Protein AF-A0A1Q3B709-F1 (afdb_monomer_lite)

Radius of gyration: 34.52 Å; chains: 1; bounding box: 65×78×97 Å

pLDDT: mean 74.22, std 19.73, range [27.89, 95.88]

Foldseek 3Di:
DDDDDDDDDDDDDDDDDDDDDDDDDDDDDDDDDDDDPPPPVPPPVPPPPVPPDDPDDPDDCVNDPPDDDPPDDVVVVVVVVVCLVCQLVVQLVVLLVVDPQSKDFQVVVLVCCVRSNHDNPDRPVVVCVVCVQFKDWDQDPVSTIMIGGDPNNVVVVVVVVVVLVVCPVVLLVLLQVVLVPDDVSDDQPVVCCVCCVVSVHDNCNVVDCSLVVVCVVPPNPNPPRPDDD

Sequence (229 aa):
MAWRVLVSKIPKSKTLTPTFPSLVSNPKPNLSIFGTPFSTSFLITKTPKKYRKKRSKPDSPRTKPVQPEPTRIPHLESILQRDSYFRFLTRSKSFLSTQHDHVLRLDDGGKLYRELGFPRGRKVSRFLQGHPTIFATYRHADNKMWVGFTEFMEELLLEEKEIMNEMESDRVNKVRKLLMMSKDKRIPLSKIHHCRLLFGVPDDFRDSEIPRIFSNCYGGRWKKDFRIS

Organism: Cephalotus follicularis (NCBI:txid3775)

Structure (mmCIF, N/CA/C/O backbone):
data_AF-A0A1Q3B709-F1
#
_entry.id   AF-A0A1Q3B709-F1
#
loop_
_atom_site.group_PDB
_atom_site.id
_atom_site.type_symbol
_atom_site.label_atom_id
_atom_site.label_alt_id
_atom_site.label_comp_id
_atom_site.label_asym_id
_atom_site.label_entity_id
_atom_site.label_seq_id
_atom_site.pdbx_PDB_ins_code
_atom_site.Cartn_x
_atom_site.Cartn_y
_atom_site.Cartn_z
_atom_site.occupancy
_atom_site.B_iso_or_equiv
_atom_site.auth_seq_id
_atom_site.auth_comp_id
_atom_site.auth_asym_id
_atom_site.auth_atom_id
_atom_site.pdbx_PDB_model_num
ATOM 1 N N . MET A 1 1 ? 28.446 37.019 -8.127 1.00 40.94 1 MET A N 1
ATOM 2 C CA . MET A 1 1 ? 27.702 36.056 -8.968 1.00 40.94 1 MET A CA 1
ATOM 3 C C . MET A 1 1 ? 26.245 36.054 -8.527 1.00 40.94 1 MET A C 1
ATOM 5 O O . MET A 1 1 ? 25.869 35.318 -7.628 1.00 40.94 1 MET A O 1
ATOM 9 N N . ALA A 1 2 ? 25.462 36.982 -9.078 1.00 40.00 2 ALA A N 1
ATOM 10 C CA . ALA A 1 2 ? 24.072 37.229 -8.708 1.00 40.00 2 ALA A CA 1
ATOM 11 C C . ALA A 1 2 ? 23.142 36.401 -9.600 1.00 40.00 2 ALA A C 1
ATOM 13 O O . ALA A 1 2 ? 23.222 36.515 -10.822 1.00 40.00 2 ALA A O 1
ATOM 14 N N . TRP A 1 3 ? 22.264 35.591 -9.009 1.00 38.53 3 TRP A N 1
ATOM 15 C CA . TRP A 1 3 ? 21.219 34.878 -9.742 1.00 38.53 3 TRP A CA 1
ATOM 16 C C . TRP A 1 3 ? 19.858 35.461 -9.370 1.00 38.53 3 TRP A C 1
ATOM 18 O O . TRP A 1 3 ? 19.454 35.494 -8.209 1.00 38.53 3 TRP A O 1
ATOM 28 N N . ARG A 1 4 ? 19.208 36.019 -10.394 1.00 39.84 4 ARG A N 1
ATOM 29 C CA . ARG A 1 4 ? 17.951 36.759 -10.337 1.00 39.84 4 ARG A CA 1
ATOM 30 C C . ARG A 1 4 ? 16.770 35.803 -10.174 1.00 39.84 4 ARG A C 1
ATOM 32 O O . ARG A 1 4 ? 16.588 34.890 -10.973 1.00 39.84 4 ARG A O 1
ATOM 39 N N . VAL A 1 5 ? 15.931 36.093 -9.187 1.00 43.03 5 VAL A N 1
ATOM 40 C CA . VAL A 1 5 ? 14.580 35.547 -9.025 1.00 43.03 5 VAL A CA 1
ATOM 41 C C . VAL A 1 5 ? 13.646 36.282 -9.992 1.00 43.03 5 VAL A C 1
ATOM 43 O O . VAL A 1 5 ? 13.555 37.508 -9.948 1.00 43.03 5 VAL A O 1
ATOM 46 N N . LEU A 1 6 ? 12.958 35.549 -10.871 1.00 38.06 6 LEU A N 1
ATOM 47 C CA . LEU A 1 6 ? 12.018 36.108 -11.846 1.00 38.06 6 LEU A CA 1
ATOM 48 C C . LEU A 1 6 ? 10.585 35.704 -11.468 1.00 38.06 6 LEU A C 1
ATOM 50 O O . LEU A 1 6 ? 10.111 34.624 -11.805 1.00 38.06 6 LEU A O 1
ATOM 54 N N . VAL A 1 7 ? 9.912 36.586 -10.726 1.00 38.03 7 VAL A N 1
ATOM 55 C CA . VAL A 1 7 ? 8.475 36.516 -10.420 1.00 38.03 7 VAL A CA 1
ATOM 56 C C . VAL A 1 7 ? 7.726 37.261 -11.524 1.00 38.03 7 VAL A C 1
ATOM 58 O O . VAL A 1 7 ? 7.800 38.486 -11.609 1.00 38.03 7 VAL A O 1
ATOM 61 N N . SER A 1 8 ? 6.993 36.544 -12.374 1.00 37.97 8 SER A N 1
ATOM 62 C CA . SER A 1 8 ? 6.106 37.149 -13.370 1.00 37.97 8 SER A CA 1
ATOM 63 C C . SER A 1 8 ? 4.731 37.442 -12.755 1.00 37.97 8 SER A C 1
ATOM 65 O O . SER A 1 8 ? 3.905 36.559 -12.533 1.00 37.97 8 SER A O 1
ATOM 67 N N . LYS A 1 9 ? 4.479 38.725 -12.466 1.00 36.31 9 LYS A N 1
ATOM 68 C CA . LYS A 1 9 ? 3.144 39.265 -12.168 1.00 36.31 9 LYS A CA 1
ATOM 69 C C . LYS A 1 9 ? 2.381 39.488 -13.476 1.00 36.31 9 LYS A C 1
ATOM 71 O O . LYS A 1 9 ? 2.883 40.144 -14.382 1.00 36.31 9 LYS A O 1
ATOM 76 N N . ILE A 1 10 ? 1.151 38.988 -13.535 1.00 44.12 10 ILE A N 1
ATOM 77 C CA . ILE A 1 10 ? 0.181 39.226 -14.612 1.00 44.12 10 ILE A CA 1
ATOM 78 C C . ILE A 1 10 ? -0.566 40.542 -14.322 1.00 44.12 10 ILE A C 1
ATOM 80 O O . ILE A 1 10 ? -1.213 40.629 -13.273 1.00 44.12 10 ILE A O 1
ATOM 84 N N . PRO A 1 11 ? -0.547 41.555 -15.209 1.00 41.75 11 PRO A N 1
ATOM 85 C CA . PRO A 1 11 ? -1.453 42.692 -15.104 1.00 41.75 11 PRO A CA 1
ATOM 86 C C . PRO A 1 11 ? -2.759 42.463 -15.883 1.00 41.75 11 PRO A C 1
ATOM 88 O O . PRO A 1 11 ? -2.772 42.040 -17.036 1.00 41.75 11 PRO A O 1
ATOM 91 N N . LYS A 1 12 ? -3.874 42.778 -15.216 1.00 36.00 12 LYS A N 1
ATOM 92 C CA . LYS A 1 12 ? -5.245 42.805 -15.743 1.00 36.00 12 LYS A CA 1
ATOM 93 C C . LYS A 1 12 ? -5.412 44.007 -16.687 1.00 36.00 12 LYS A C 1
ATOM 95 O O . LYS A 1 12 ? -5.173 45.137 -16.266 1.00 36.00 12 LYS A O 1
ATOM 100 N N . SER A 1 13 ? -5.855 43.787 -17.924 1.00 39.41 13 SER A N 1
ATOM 101 C CA . SER A 1 13 ? -6.187 44.857 -18.876 1.00 39.41 13 SER A CA 1
ATOM 102 C C . SER A 1 13 ? -7.611 45.379 -18.658 1.00 39.41 13 SER A C 1
ATOM 104 O O . SER A 1 13 ? -8.561 44.599 -18.580 1.00 39.41 13 SER A O 1
ATOM 106 N N . LYS A 1 14 ? -7.738 46.706 -18.559 1.00 37.28 14 LYS A N 1
ATOM 107 C CA . LYS A 1 14 ? -8.985 47.463 -18.399 1.00 37.28 14 LYS A CA 1
ATOM 108 C C . LYS A 1 14 ? -9.646 47.744 -19.757 1.00 37.28 14 LYS A C 1
ATOM 110 O O . LYS A 1 14 ? -8.965 48.020 -20.738 1.00 37.28 14 LYS A O 1
ATOM 115 N N . THR A 1 15 ? -10.974 47.699 -19.748 1.00 38.16 15 THR A N 1
ATOM 116 C CA . THR A 1 15 ? -11.935 48.127 -20.773 1.00 38.16 15 THR A CA 1
ATOM 117 C C . THR A 1 15 ? -11.715 49.565 -21.237 1.00 38.16 15 THR A C 1
ATOM 119 O O . THR A 1 15 ? -11.665 50.447 -20.385 1.00 38.16 15 THR A O 1
ATOM 122 N N . LEU A 1 16 ? -11.711 49.806 -22.554 1.00 34.25 16 LEU A N 1
ATOM 123 C CA . LEU A 1 16 ? -12.028 51.105 -23.162 1.00 34.25 16 LEU A CA 1
ATOM 124 C C . LEU A 1 16 ? -12.720 50.896 -24.521 1.00 34.25 16 LEU A C 1
ATOM 126 O O . LEU A 1 16 ? -12.139 50.364 -25.463 1.00 34.25 16 LEU A O 1
ATOM 130 N N . THR A 1 17 ? -13.982 51.311 -24.592 1.00 40.69 17 THR A N 1
ATOM 131 C CA . THR A 1 17 ? -14.750 51.593 -25.813 1.00 40.69 17 THR A CA 1
ATOM 132 C C . THR A 1 17 ? -14.279 52.900 -26.449 1.00 40.69 17 THR A C 1
ATOM 134 O O . THR A 1 17 ? -13.941 53.830 -25.715 1.00 40.69 17 THR A O 1
ATOM 137 N N . PRO A 1 18 ? -14.393 53.036 -27.778 1.00 37.28 18 PRO A N 1
ATOM 138 C CA . PRO A 1 18 ? -14.873 54.310 -28.307 1.00 37.28 18 PRO A CA 1
ATOM 139 C C . PRO A 1 18 ? -15.948 54.160 -29.395 1.00 37.28 18 PRO A C 1
ATOM 141 O O . PRO A 1 18 ? -15.806 53.424 -30.370 1.00 37.28 18 PRO A O 1
ATOM 144 N N . THR A 1 19 ? -17.024 54.911 -29.186 1.00 33.22 19 THR A N 1
ATOM 145 C CA . THR A 1 19 ? -18.105 55.283 -30.110 1.00 33.22 19 THR A CA 1
ATOM 146 C C . THR A 1 19 ? -17.625 56.406 -31.032 1.00 33.22 19 THR A C 1
ATOM 148 O O . THR A 1 19 ? -16.926 57.265 -30.517 1.00 33.22 19 THR A O 1
ATOM 151 N N . PHE A 1 20 ? -18.035 56.455 -32.311 1.00 33.81 20 PHE A N 1
ATOM 152 C CA . PHE A 1 20 ? -18.270 57.678 -33.124 1.00 33.81 20 PHE A CA 1
ATOM 153 C C . PHE A 1 20 ? -18.916 57.315 -34.495 1.00 33.81 20 PHE A C 1
ATOM 155 O O . PHE A 1 20 ? -18.939 56.131 -34.833 1.00 33.81 20 PHE A O 1
ATOM 162 N N . PRO A 1 21 ? -19.561 58.258 -35.225 1.00 41.19 21 PRO A N 1
ATOM 163 C CA . PRO A 1 21 ? -20.958 58.109 -35.645 1.00 41.19 21 PRO A CA 1
ATOM 164 C C . PRO A 1 21 ? -21.203 58.015 -37.169 1.00 41.19 21 PRO A C 1
ATOM 166 O O . PRO A 1 21 ? -20.299 58.077 -37.994 1.00 41.19 21 PRO A O 1
ATOM 169 N N . SER A 1 22 ? -22.491 57.863 -37.490 1.00 40.66 22 SER A N 1
ATOM 170 C CA . SER A 1 22 ? -23.186 57.810 -38.785 1.00 40.66 22 SER A CA 1
ATOM 171 C C . SER A 1 22 ? -22.836 58.889 -39.819 1.00 40.66 22 SER A C 1
ATOM 173 O O . SER A 1 22 ? -22.764 60.057 -39.452 1.00 40.66 22 SER A O 1
ATOM 175 N N . LEU A 1 23 ? -22.850 58.535 -41.114 1.00 30.69 23 LEU A N 1
ATOM 176 C CA . LEU A 1 23 ? -23.856 58.952 -42.117 1.00 30.69 23 LEU A CA 1
ATOM 177 C C . LEU A 1 23 ? -23.459 58.480 -43.531 1.00 30.69 23 LEU A C 1
ATOM 179 O O . LEU A 1 23 ? -22.281 58.374 -43.848 1.00 30.69 23 LEU A O 1
ATOM 183 N N . VAL A 1 24 ? -24.489 58.293 -44.363 1.00 34.88 24 VAL A N 1
ATOM 184 C CA . VAL A 1 24 ? -24.569 58.445 -45.831 1.00 34.88 24 VAL A CA 1
ATOM 185 C C . VAL A 1 24 ? -25.228 57.250 -46.542 1.00 34.88 24 VAL A C 1
ATOM 187 O O . VAL A 1 24 ? -25.015 56.077 -46.258 1.00 34.88 24 VAL A O 1
ATOM 190 N N . SER A 1 25 ? -26.134 57.670 -47.416 1.00 34.06 25 SER A N 1
ATOM 191 C CA . SER A 1 25 ? -27.251 57.084 -48.146 1.00 34.06 25 SER A CA 1
ATOM 192 C C . SER A 1 25 ? -26.918 56.120 -49.293 1.00 34.06 25 SER A C 1
ATOM 194 O O . SER A 1 25 ? -25.927 56.353 -49.969 1.00 34.06 25 SER A O 1
ATOM 196 N N . ASN A 1 26 ? -27.839 55.157 -49.526 1.00 38.66 26 ASN A N 1
ATOM 197 C CA . ASN A 1 26 ? -28.454 54.636 -50.785 1.00 38.66 26 ASN A CA 1
ATOM 198 C C . ASN A 1 26 ? -27.663 54.624 -52.127 1.00 38.66 26 ASN A C 1
ATOM 200 O O . ASN A 1 26 ? -26.798 55.464 -52.314 1.00 38.66 26 ASN A O 1
ATOM 204 N N . PRO A 1 27 ? -28.043 53.827 -53.163 1.00 47.28 27 PRO A N 1
ATOM 205 C CA . PRO A 1 27 ? -29.193 52.923 -53.305 1.00 47.28 27 PRO A CA 1
ATOM 206 C C . PRO A 1 27 ? -28.844 51.518 -53.868 1.00 47.28 27 PRO A C 1
ATOM 208 O O . PRO A 1 27 ? -27.728 51.209 -54.275 1.00 47.28 27 PRO A O 1
ATOM 211 N N . LYS A 1 28 ? -29.862 50.656 -53.911 1.00 46.56 28 LYS A N 1
ATOM 212 C CA . LYS A 1 28 ? -29.897 49.374 -54.637 1.00 46.56 28 LYS A CA 1
ATOM 213 C C . LYS A 1 28 ? -29.639 49.567 -56.143 1.00 46.56 28 LYS A C 1
ATOM 215 O O . LYS A 1 28 ? -30.217 50.491 -56.712 1.00 46.56 28 LYS A O 1
ATOM 220 N N . PRO A 1 29 ? -29.006 48.603 -56.829 1.00 40.41 29 PRO A N 1
ATOM 221 C CA . PRO A 1 29 ? -29.366 48.276 -58.197 1.00 40.41 29 PRO A CA 1
ATOM 222 C C . PRO A 1 29 ? -30.245 47.020 -58.200 1.00 40.41 29 PRO A C 1
ATOM 224 O O . PRO A 1 29 ? -29.829 45.931 -57.803 1.00 40.41 29 PRO A O 1
ATOM 227 N N . ASN A 1 30 ? -31.488 47.190 -58.648 1.00 48.38 30 ASN A N 1
ATOM 228 C CA . ASN A 1 30 ? -32.296 46.086 -59.145 1.00 48.38 30 ASN A CA 1
ATOM 229 C C . ASN A 1 30 ? -31.657 45.578 -60.443 1.00 48.38 30 ASN A C 1
ATOM 231 O O . ASN A 1 30 ? -31.479 46.350 -61.381 1.00 48.38 30 ASN A O 1
ATOM 235 N N . LEU A 1 31 ? -31.398 44.277 -60.519 1.00 37.81 31 LEU A N 1
ATOM 236 C CA . LEU A 1 31 ? -31.332 43.552 -61.783 1.00 37.81 31 LEU A CA 1
ATOM 237 C C . LEU A 1 31 ? -32.134 42.265 -61.616 1.00 37.81 31 LEU A C 1
ATOM 239 O O . LEU A 1 31 ? -31.677 41.274 -61.052 1.00 37.81 31 LEU A O 1
ATOM 243 N N . SER A 1 32 ? -33.379 42.328 -62.074 1.00 47.31 32 SER A N 1
ATOM 244 C CA . SER A 1 32 ? -34.230 41.175 -62.327 1.00 47.31 32 SER A CA 1
ATOM 245 C C . SER A 1 32 ? -33.934 40.659 -63.732 1.00 47.31 32 SER A C 1
ATOM 247 O O . SER A 1 32 ? -34.362 41.286 -64.699 1.00 47.31 32 SER A O 1
ATOM 249 N N . ILE A 1 33 ? -33.230 39.534 -63.861 1.00 39.47 33 ILE A N 1
ATOM 250 C CA . ILE A 1 33 ? -33.068 38.830 -65.139 1.00 39.47 33 ILE A CA 1
ATOM 251 C C . ILE A 1 33 ? -33.148 37.315 -64.873 1.00 39.47 33 ILE A C 1
ATOM 253 O O . ILE A 1 33 ? -32.219 36.710 -64.356 1.00 39.47 33 ILE A O 1
ATOM 257 N N . PHE A 1 34 ? -34.303 36.767 -65.268 1.00 38.72 34 PHE A N 1
ATOM 258 C CA . PHE A 1 34 ? -34.593 35.396 -65.709 1.00 38.72 34 PHE A CA 1
ATOM 259 C C . PHE A 1 34 ? -34.581 34.251 -64.684 1.00 38.72 34 PHE A C 1
ATOM 261 O O . PHE A 1 34 ? -33.595 33.925 -64.031 1.00 38.72 34 PHE A O 1
ATOM 268 N N . GLY A 1 35 ? -35.744 33.601 -64.593 1.00 48.38 35 GLY A N 1
ATOM 269 C CA . GLY A 1 35 ? -35.966 32.424 -63.776 1.00 48.38 35 GLY A CA 1
ATOM 270 C C . GLY A 1 35 ? -35.268 31.180 -64.312 1.00 48.38 35 GLY A C 1
ATOM 271 O O . GLY A 1 35 ? -35.147 30.961 -65.515 1.00 48.38 35 GLY A O 1
ATOM 272 N N . THR A 1 36 ? -34.921 30.307 -63.374 1.00 48.78 36 THR A N 1
ATOM 273 C CA . THR A 1 36 ? -34.966 28.866 -63.594 1.00 48.78 36 THR A CA 1
ATOM 274 C C . THR A 1 36 ? -35.762 28.250 -62.439 1.00 48.78 36 THR A C 1
ATOM 276 O O . THR A 1 36 ? -35.490 28.570 -61.280 1.00 48.78 36 THR A O 1
ATOM 279 N N . PRO A 1 37 ? -36.764 27.391 -62.692 1.00 54.78 37 PRO A N 1
ATOM 280 C CA . PRO A 1 37 ? -37.437 26.630 -61.650 1.00 54.78 37 PRO A CA 1
ATOM 281 C C . PRO A 1 37 ? -36.680 25.320 -61.413 1.00 54.78 37 PRO A C 1
ATOM 283 O O . PRO A 1 37 ? -37.257 24.240 -61.479 1.00 54.78 37 PRO A O 1
ATOM 286 N N . PHE A 1 38 ? -35.372 25.378 -61.166 1.00 46.44 38 PHE A N 1
ATOM 287 C CA . PHE A 1 38 ? -34.678 24.191 -60.685 1.00 46.44 38 PHE A CA 1
ATOM 288 C C . PHE A 1 38 ? -34.698 24.212 -59.166 1.00 46.44 38 PHE A C 1
ATOM 290 O O . PHE A 1 38 ? -33.954 24.936 -58.510 1.00 46.44 38 PHE A O 1
ATOM 297 N N . SER A 1 39 ? -35.611 23.409 -58.619 1.00 54.06 39 SER A N 1
ATOM 298 C CA . SER A 1 39 ? -35.617 23.010 -57.220 1.00 54.06 39 SER A CA 1
ATOM 299 C C . SER A 1 39 ? -34.246 22.435 -56.864 1.00 54.06 39 SER A C 1
ATOM 301 O O . SER A 1 39 ? -33.930 21.287 -57.171 1.00 54.06 39 SER A O 1
ATOM 303 N N . THR A 1 40 ? -33.414 23.230 -56.199 1.00 55.47 40 THR A N 1
ATOM 304 C CA . THR A 1 40 ? -32.136 22.776 -55.639 1.00 55.47 40 THR A CA 1
ATOM 305 C C . THR A 1 40 ? -32.325 22.167 -54.246 1.00 55.47 40 THR A C 1
ATOM 307 O O . THR A 1 40 ? -31.420 22.202 -53.413 1.00 55.47 40 THR A O 1
ATOM 310 N N . SER A 1 41 ? -33.480 21.541 -53.983 1.00 53.69 41 SER A N 1
ATOM 311 C CA . SER A 1 41 ? -33.787 20.859 -52.716 1.00 53.69 41 SER A CA 1
ATOM 312 C C . SER A 1 41 ? -32.886 19.648 -52.415 1.00 53.69 41 SER A C 1
ATOM 314 O O . SER A 1 41 ? -32.989 19.067 -51.336 1.00 53.69 41 SER A O 1
ATOM 316 N N . PHE A 1 42 ? -31.965 19.287 -53.318 1.00 54.94 42 PHE A N 1
ATOM 317 C CA . PHE A 1 42 ? -31.042 18.159 -53.151 1.00 54.94 42 PHE A CA 1
ATOM 318 C C . PHE A 1 42 ? -29.580 18.540 -52.902 1.00 54.94 42 PHE A C 1
ATOM 320 O O . PHE A 1 42 ? -28.766 17.659 -52.621 1.00 54.94 42 PHE A O 1
ATOM 327 N N . LEU A 1 43 ? -29.223 19.829 -52.896 1.00 54.28 43 LEU A N 1
ATOM 328 C CA . LEU A 1 43 ? -27.909 20.234 -52.397 1.00 54.28 43 LEU A CA 1
ATOM 329 C C . LEU A 1 43 ? -27.958 20.337 -50.873 1.00 54.28 43 LEU A C 1
ATOM 331 O O . LEU A 1 43 ? -28.005 21.417 -50.287 1.00 54.28 43 LEU A O 1
ATOM 335 N N . ILE A 1 44 ? -27.893 19.179 -50.211 1.00 56.16 44 ILE A N 1
ATOM 336 C CA . ILE A 1 44 ? -27.435 19.113 -48.825 1.00 56.16 44 ILE A CA 1
ATOM 337 C C . ILE A 1 44 ? -25.989 19.612 -48.848 1.00 56.16 44 ILE A C 1
ATOM 339 O O . ILE A 1 44 ? -25.054 18.831 -49.029 1.00 56.16 44 ILE A O 1
ATOM 343 N N . THR A 1 45 ? -25.784 20.917 -48.668 1.00 61.06 45 THR A N 1
ATOM 344 C CA . THR A 1 45 ? -24.461 21.450 -48.366 1.00 61.06 45 THR A CA 1
ATOM 345 C C . THR A 1 45 ? -24.071 20.842 -47.024 1.00 61.06 45 THR A C 1
ATOM 347 O O . THR A 1 45 ? -24.507 21.243 -45.943 1.00 61.06 45 THR A O 1
ATOM 350 N N . LYS A 1 46 ? -23.303 19.752 -47.073 1.00 58.81 46 LYS A N 1
ATOM 351 C CA . LYS A 1 46 ? -22.673 19.171 -45.894 1.00 58.81 46 LYS A CA 1
ATOM 352 C C . LYS A 1 46 ? -21.676 20.220 -45.418 1.00 58.81 46 LYS A C 1
ATOM 354 O O . LYS A 1 46 ? -20.517 20.199 -45.811 1.00 58.81 46 LYS A O 1
ATOM 359 N N . THR A 1 47 ? -22.130 21.163 -44.591 1.00 65.06 47 THR A N 1
ATOM 360 C CA . THR A 1 47 ? -21.247 22.110 -43.909 1.00 65.06 47 THR A CA 1
ATOM 361 C C . THR A 1 47 ? -20.120 21.289 -43.280 1.00 65.06 47 THR A C 1
ATOM 363 O O . THR A 1 47 ? -20.442 20.347 -42.533 1.00 65.06 47 THR A O 1
ATOM 366 N N . PRO A 1 48 ? -18.838 21.579 -43.569 1.00 66.69 48 PRO A N 1
ATOM 367 C CA . PRO A 1 48 ? -17.733 20.803 -43.031 1.00 66.69 48 PRO A CA 1
ATOM 368 C C . PRO A 1 48 ? -17.893 20.704 -41.517 1.00 66.69 48 PRO A C 1
ATOM 370 O O . PRO A 1 48 ? -18.273 21.681 -40.869 1.00 66.69 48 PRO A O 1
ATOM 373 N N . LYS A 1 49 ? -17.620 19.531 -40.933 1.00 63.78 49 LYS A N 1
ATOM 374 C CA . LYS A 1 49 ? -17.857 19.230 -39.503 1.00 63.78 49 LYS A CA 1
ATOM 375 C C . LYS A 1 49 ? -17.276 20.299 -38.554 1.00 63.78 49 LYS A C 1
ATOM 377 O O . LYS A 1 49 ? -17.780 20.468 -37.450 1.00 63.78 49 LYS A O 1
ATOM 382 N N . LYS A 1 50 ? -16.261 21.037 -39.022 1.00 67.31 50 LYS A N 1
ATOM 383 C CA . LYS A 1 50 ? -15.586 22.170 -38.374 1.00 67.31 50 LYS A CA 1
ATOM 384 C C . LYS A 1 50 ? -16.460 23.427 -38.193 1.00 67.31 50 LYS A C 1
ATOM 386 O O . LYS A 1 50 ? -16.264 24.134 -37.214 1.00 67.31 50 LYS A O 1
ATOM 391 N N . TYR A 1 51 ? -17.428 23.683 -39.078 1.00 65.31 51 TYR A N 1
ATOM 392 C CA . TYR A 1 51 ? -18.310 24.864 -39.039 1.00 65.31 51 TYR A CA 1
ATOM 393 C C . TYR A 1 51 ? -19.704 24.575 -38.462 1.00 65.31 51 TYR A C 1
ATOM 395 O O . TYR A 1 51 ? -20.502 25.492 -38.269 1.00 65.31 51 TYR A O 1
ATOM 403 N N . ARG A 1 52 ? -20.024 23.309 -38.148 1.00 69.06 52 ARG A N 1
ATOM 404 C CA . ARG A 1 52 ? -21.260 22.987 -37.422 1.00 69.06 52 ARG A CA 1
ATOM 405 C C . ARG A 1 52 ? -21.162 23.520 -35.994 1.00 69.06 52 ARG A C 1
ATOM 407 O O . ARG A 1 52 ? -20.341 23.041 -35.213 1.00 69.06 52 ARG A O 1
ATOM 414 N N . LYS A 1 53 ? -22.046 24.458 -35.629 1.00 70.19 53 LYS A N 1
ATOM 415 C CA . LYS A 1 53 ? -22.244 24.880 -34.233 1.00 70.19 53 LYS A CA 1
ATOM 416 C C . LYS A 1 53 ? -22.495 23.634 -33.374 1.00 70.19 53 LYS A C 1
ATOM 418 O O . LYS A 1 53 ? -23.494 22.937 -33.567 1.00 70.19 53 LYS A O 1
ATOM 423 N N . LYS A 1 54 ? -21.584 23.332 -32.441 1.00 71.12 54 LYS A N 1
ATOM 424 C CA . LYS A 1 54 ? -21.796 22.289 -31.428 1.00 71.12 54 LYS A CA 1
ATOM 425 C C . LYS A 1 54 ? -22.966 22.743 -30.555 1.00 71.12 54 LYS A C 1
ATOM 427 O O . LYS A 1 54 ? -22.808 23.668 -29.767 1.00 71.12 54 LYS A O 1
ATOM 432 N N . ARG A 1 55 ? -24.141 22.129 -30.720 1.00 69.38 55 ARG A N 1
ATOM 433 C CA . ARG A 1 55 ? -25.264 22.341 -29.797 1.00 69.38 55 ARG A CA 1
ATOM 434 C C . ARG A 1 55 ? -24.814 21.895 -28.404 1.00 69.38 55 ARG A C 1
ATOM 436 O O . ARG A 1 55 ? -24.263 20.798 -28.270 1.00 69.38 55 ARG A O 1
ATOM 443 N N . SER A 1 56 ? -25.007 22.744 -27.394 1.00 71.31 56 SER A N 1
ATOM 444 C CA . SER A 1 56 ? -24.871 22.320 -26.002 1.00 71.31 56 SER A CA 1
ATOM 445 C C . SER A 1 56 ? -25.841 21.163 -25.776 1.00 71.31 56 SER A C 1
ATOM 447 O O . SER A 1 56 ? -26.965 21.165 -26.282 1.00 71.31 56 SER A O 1
ATOM 449 N N . LYS A 1 57 ? -25.374 20.114 -25.097 1.00 75.62 57 LYS A N 1
ATOM 450 C CA . LYS A 1 57 ? -26.253 18.996 -24.757 1.00 75.62 57 LYS A CA 1
ATOM 451 C C . LYS A 1 57 ? -27.353 19.530 -23.830 1.00 75.62 57 LYS A C 1
ATOM 453 O O . LYS A 1 57 ? -27.022 20.334 -22.956 1.00 75.62 57 LYS A O 1
ATOM 458 N N . PRO A 1 58 ? -28.619 19.123 -24.024 1.00 73.38 58 PRO A N 1
ATOM 459 C CA . PRO A 1 58 ? -29.690 19.517 -23.127 1.00 73.38 58 PRO A CA 1
ATOM 460 C C . PRO A 1 58 ? -29.365 19.048 -21.713 1.00 73.38 58 PRO A C 1
ATOM 462 O O . PRO A 1 58 ? -28.755 17.985 -21.515 1.00 73.38 58 PRO A O 1
ATOM 465 N N . ASP A 1 59 ? -29.759 19.875 -20.752 1.00 74.31 59 ASP A N 1
ATOM 466 C CA . ASP A 1 59 ? -29.571 19.580 -19.348 1.00 74.31 59 ASP A CA 1
ATOM 467 C C . ASP A 1 59 ? -30.315 18.285 -19.031 1.00 74.31 59 ASP A C 1
ATOM 469 O O . ASP A 1 59 ? -31.520 18.161 -19.237 1.00 74.31 59 ASP A O 1
ATOM 473 N N . SER A 1 60 ? -29.556 17.262 -18.678 1.00 75.69 60 SER A N 1
ATOM 474 C CA . SER A 1 60 ? -30.056 15.906 -18.504 1.00 75.69 60 SER A CA 1
ATOM 475 C C . SER A 1 60 ? -29.468 15.356 -17.219 1.00 75.69 60 SER A C 1
ATOM 477 O O . SER A 1 60 ? -28.351 15.744 -16.869 1.00 75.69 60 SER A O 1
ATOM 479 N N . PRO A 1 61 ? -30.121 14.375 -16.578 1.00 75.44 61 PRO A N 1
ATOM 480 C CA . PRO A 1 61 ? -29.534 13.636 -15.456 1.00 75.44 61 PRO A CA 1
ATOM 481 C C . PRO A 1 61 ? -28.154 13.027 -15.771 1.00 75.44 61 PRO A C 1
ATOM 483 O O . PRO A 1 61 ? -27.393 12.670 -14.880 1.00 75.44 61 PRO A O 1
ATOM 486 N N . ARG A 1 62 ? -27.816 12.904 -17.064 1.00 74.50 62 ARG A N 1
ATOM 487 C CA . ARG A 1 62 ? -26.508 12.467 -17.568 1.00 74.50 62 ARG A CA 1
ATOM 488 C C . ARG A 1 62 ? -25.436 13.568 -17.568 1.00 74.50 62 ARG A C 1
ATOM 490 O O . ARG A 1 62 ? -24.254 13.250 -17.645 1.00 74.50 62 ARG A O 1
ATOM 497 N N . THR A 1 63 ? -25.835 14.838 -17.560 1.00 77.31 63 THR A N 1
ATOM 498 C CA . THR A 1 63 ? -24.948 16.009 -17.693 1.00 77.31 63 THR A CA 1
ATOM 499 C C . THR A 1 63 ? -24.894 16.843 -16.412 1.00 77.31 63 THR A C 1
ATOM 501 O O . THR A 1 63 ? -23.840 17.398 -16.117 1.00 77.31 63 THR A O 1
ATOM 504 N N . LYS A 1 64 ? -25.974 16.876 -15.621 1.00 77.44 64 LYS A N 1
ATOM 505 C CA . LYS A 1 64 ? -25.972 17.386 -14.247 1.00 77.44 64 LYS A CA 1
ATOM 506 C C . LYS A 1 64 ? -26.302 16.261 -13.270 1.00 77.44 64 LYS A C 1
ATOM 508 O O . LYS A 1 64 ? -27.294 15.561 -13.488 1.00 77.44 64 LYS A O 1
ATOM 513 N N . PRO A 1 65 ? -25.493 16.071 -12.215 1.00 76.00 65 PRO A N 1
ATOM 514 C CA . PRO A 1 65 ? -25.816 15.107 -11.177 1.00 76.00 65 PRO A CA 1
ATOM 515 C C . PRO A 1 65 ? -27.154 15.488 -10.533 1.00 76.00 65 PRO A C 1
ATOM 517 O O . PRO A 1 65 ? -27.394 16.647 -10.208 1.00 76.00 65 PRO A O 1
ATOM 520 N N . VAL A 1 66 ? -28.036 14.499 -10.377 1.00 79.44 66 VAL A N 1
ATOM 521 C CA . VAL A 1 66 ? -29.345 14.666 -9.716 1.00 79.44 66 VAL A CA 1
ATOM 522 C C . VAL A 1 66 ? -29.171 14.916 -8.215 1.00 79.44 66 VAL A C 1
ATOM 524 O O . VAL A 1 66 ? -30.032 15.510 -7.574 1.00 79.44 66 VAL A O 1
ATOM 527 N N . GLN A 1 67 ? -28.050 14.462 -7.655 1.00 80.31 67 GLN A N 1
ATOM 528 C CA . GLN A 1 67 ? -27.733 14.632 -6.245 1.00 80.31 67 GLN A CA 1
ATOM 529 C C . GLN A 1 67 ? -26.951 15.930 -6.014 1.00 80.31 67 GLN A C 1
ATOM 531 O O . GLN A 1 67 ? -26.064 16.243 -6.815 1.00 80.31 67 GLN A O 1
ATOM 536 N N . PRO A 1 68 ? -27.256 16.677 -4.934 1.00 79.62 68 PRO A N 1
ATOM 537 C CA . PRO A 1 68 ? -26.457 17.829 -4.542 1.00 79.62 68 PRO A CA 1
ATOM 538 C C . PRO A 1 68 ? -25.021 17.384 -4.259 1.00 79.62 68 PRO A C 1
ATOM 540 O O . PRO A 1 68 ? -24.789 16.265 -3.795 1.00 79.62 68 PRO A O 1
ATOM 543 N N . GLU A 1 69 ? -24.056 18.261 -4.537 1.00 79.06 69 GLU A N 1
ATOM 544 C CA . GLU A 1 69 ? -22.666 17.993 -4.174 1.00 79.06 69 GLU A CA 1
ATOM 545 C C . GLU A 1 69 ? -22.590 17.714 -2.666 1.00 79.06 69 GLU A C 1
ATOM 547 O O . GLU A 1 69 ? -23.094 18.516 -1.872 1.00 79.06 69 GLU A O 1
ATOM 552 N N . PRO A 1 70 ? -22.004 16.578 -2.250 1.00 80.75 70 PRO A N 1
ATOM 553 C CA . PRO A 1 70 ? -21.913 16.249 -0.839 1.00 80.75 70 PRO A CA 1
ATOM 554 C C . PRO A 1 70 ? -21.067 17.301 -0.120 1.00 80.75 70 PRO A C 1
ATOM 556 O O . PRO A 1 70 ? -20.127 17.853 -0.696 1.00 80.75 70 PRO A O 1
ATOM 559 N N . THR A 1 71 ? -21.358 17.550 1.158 1.00 85.75 71 THR A N 1
ATOM 560 C CA . THR A 1 71 ? -20.534 18.409 2.017 1.00 85.75 71 THR A CA 1
ATOM 561 C C . THR A 1 71 ? -19.142 17.793 2.160 1.00 85.75 71 THR A C 1
ATOM 563 O O . THR A 1 71 ? -18.910 16.925 3.001 1.00 85.75 71 THR A O 1
ATOM 566 N N . ARG A 1 72 ? -18.204 18.203 1.302 1.00 85.75 72 ARG A N 1
ATOM 567 C CA . ARG A 1 72 ? -16.818 17.731 1.351 1.00 85.75 72 ARG A CA 1
ATOM 568 C C . ARG A 1 72 ? -16.097 18.472 2.462 1.00 85.75 72 ARG A C 1
ATOM 570 O O . ARG A 1 72 ? -16.015 19.696 2.444 1.00 85.75 72 ARG A O 1
ATOM 577 N N . ILE A 1 73 ? -15.548 17.724 3.411 1.00 93.44 73 ILE A N 1
ATOM 578 C CA . ILE A 1 73 ? -14.665 18.274 4.437 1.00 93.44 73 ILE A CA 1
ATOM 579 C C . ILE A 1 73 ? -13.251 18.302 3.838 1.00 93.44 73 ILE A C 1
ATOM 581 O O . ILE A 1 73 ? -12.692 17.227 3.602 1.00 93.44 73 ILE A O 1
ATOM 585 N N . PRO A 1 74 ? -12.643 19.483 3.597 1.00 92.31 74 PRO A N 1
ATOM 586 C CA . PRO A 1 74 ? -11.372 19.582 2.870 1.00 92.31 74 PRO A CA 1
ATOM 587 C C . PRO A 1 74 ? -10.231 18.779 3.504 1.00 92.31 74 PRO A C 1
ATOM 589 O O . PRO A 1 74 ? -9.406 18.206 2.800 1.00 92.31 74 PRO A O 1
ATOM 592 N N . HIS A 1 75 ? -10.213 18.699 4.836 1.00 93.31 75 HIS A N 1
ATOM 593 C CA . HIS A 1 75 ? -9.218 17.935 5.586 1.00 93.31 75 HIS A CA 1
ATOM 594 C C . HIS A 1 75 ? -9.326 16.418 5.361 1.00 93.31 75 HIS A C 1
ATOM 596 O O . HIS A 1 75 ? -8.315 15.732 5.276 1.00 93.31 75 HIS A O 1
ATOM 602 N N . LEU A 1 76 ? -10.540 15.869 5.259 1.00 92.25 76 LEU A N 1
ATOM 603 C CA . LEU A 1 76 ? -10.703 14.438 4.981 1.00 92.25 76 LEU A CA 1
ATOM 604 C C . LEU A 1 76 ? -10.348 14.122 3.527 1.00 92.25 76 LEU A C 1
ATOM 606 O O . LEU A 1 76 ? -9.737 13.096 3.244 1.00 92.25 76 LEU A O 1
ATOM 610 N N . GLU A 1 77 ? -10.675 15.034 2.613 1.00 92.06 77 GLU A N 1
ATOM 611 C CA . GLU A 1 77 ? -10.347 14.892 1.198 1.00 92.06 77 GLU A CA 1
ATOM 612 C C . GLU A 1 77 ? -8.829 14.879 0.958 1.00 92.06 77 GLU A C 1
ATOM 614 O O . GLU A 1 77 ? -8.338 14.066 0.177 1.00 92.06 77 GLU A O 1
ATOM 619 N N . SER A 1 78 ? -8.062 15.724 1.655 1.00 94.12 78 SER A N 1
ATOM 620 C CA . SER A 1 78 ? -6.600 15.733 1.522 1.00 94.12 78 SER A CA 1
ATOM 621 C C . SER A 1 78 ? -5.962 14.424 2.002 1.00 94.12 78 SER A C 1
ATOM 623 O O . SER A 1 78 ? -5.028 13.933 1.364 1.00 94.12 78 SER A O 1
ATOM 625 N N . ILE A 1 79 ? -6.496 13.820 3.070 1.00 92.88 79 ILE A N 1
ATOM 626 C CA . ILE A 1 79 ? -6.072 12.497 3.549 1.00 92.88 79 ILE A CA 1
ATOM 627 C C . ILE A 1 79 ? -6.361 11.436 2.484 1.00 92.88 79 ILE A C 1
ATOM 629 O O . ILE A 1 79 ? -5.459 10.693 2.104 1.00 92.88 79 ILE A O 1
ATOM 633 N N . LEU A 1 80 ? -7.575 11.413 1.926 1.00 91.62 80 LEU A N 1
ATOM 634 C CA . LEU A 1 80 ? -7.940 10.457 0.876 1.00 91.62 80 LEU A CA 1
ATOM 635 C C . LEU A 1 80 ? -7.071 10.604 -0.376 1.00 91.62 80 LEU A C 1
ATOM 637 O O . LEU A 1 80 ? -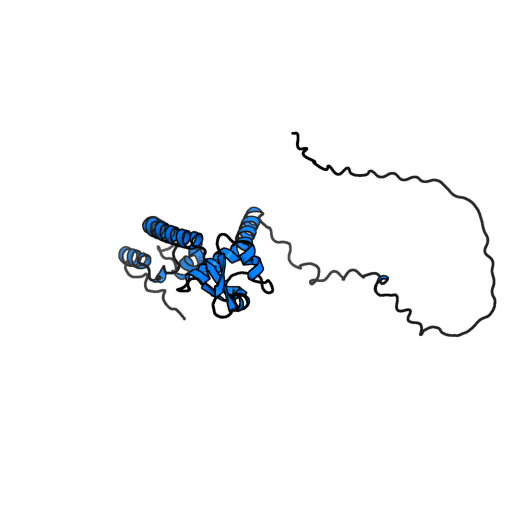6.666 9.606 -0.975 1.00 91.62 80 LEU A O 1
ATOM 641 N N . GLN A 1 81 ? -6.756 11.836 -0.774 1.00 92.00 81 GLN A N 1
ATOM 642 C CA . GLN A 1 81 ? -5.865 12.097 -1.902 1.00 92.00 81 GLN A CA 1
ATOM 643 C C . GLN A 1 81 ? -4.459 11.564 -1.631 1.00 92.00 81 GLN A C 1
ATOM 645 O O . GLN A 1 81 ? -3.891 10.883 -2.489 1.00 92.00 81 GLN A O 1
ATOM 650 N N . ARG A 1 82 ? -3.927 11.809 -0.429 1.00 92.56 82 ARG A N 1
ATOM 651 C CA . ARG A 1 82 ? -2.631 11.281 0.006 1.00 92.56 82 ARG A CA 1
ATOM 652 C C . ARG A 1 82 ? -2.622 9.751 -0.020 1.00 92.56 82 ARG A C 1
ATOM 654 O O . ARG A 1 82 ? -1.730 9.163 -0.629 1.00 92.56 82 ARG A O 1
ATOM 661 N N . ASP A 1 83 ? -3.641 9.112 0.540 1.00 90.44 83 ASP A N 1
ATOM 662 C CA . ASP A 1 83 ? -3.766 7.653 0.550 1.00 90.44 83 ASP A CA 1
ATOM 663 C C . ASP A 1 83 ? -3.896 7.086 -0.865 1.00 90.44 83 ASP A C 1
ATOM 665 O O . ASP A 1 83 ? -3.289 6.067 -1.190 1.00 90.44 83 ASP A O 1
ATOM 669 N N . SER A 1 84 ? -4.630 7.764 -1.752 1.00 89.44 84 SER A N 1
ATOM 670 C CA . SER A 1 84 ? -4.767 7.354 -3.153 1.00 89.44 84 SER A CA 1
ATOM 671 C C . SER A 1 84 ? -3.439 7.398 -3.913 1.00 89.44 84 SER A C 1
ATOM 673 O O . SER A 1 84 ? -3.191 6.537 -4.761 1.00 89.44 84 SER A O 1
ATOM 675 N N . TYR A 1 85 ? -2.577 8.365 -3.581 1.00 89.31 85 TYR A N 1
ATOM 676 C CA . TYR A 1 85 ? -1.250 8.523 -4.167 1.00 89.31 85 TYR A CA 1
ATOM 677 C C . TYR A 1 85 ? -0.316 7.392 -3.724 1.00 89.31 85 TYR A C 1
ATOM 679 O O . TYR A 1 85 ? 0.319 6.750 -4.559 1.00 89.31 85 TYR A O 1
ATOM 687 N N . PHE A 1 86 ? -0.296 7.086 -2.424 1.00 90.56 86 PHE A N 1
ATOM 688 C CA . PHE A 1 86 ? 0.539 6.017 -1.865 1.00 90.56 86 PHE A CA 1
ATOM 689 C C . PHE A 1 86 ? -0.060 4.619 -2.014 1.00 90.56 86 PHE A C 1
ATOM 691 O O . PHE A 1 86 ? 0.620 3.629 -1.752 1.00 90.56 86 PHE A O 1
ATOM 698 N N . ARG A 1 87 ? -1.299 4.508 -2.504 1.00 90.88 87 ARG A N 1
ATOM 699 C CA . ARG A 1 87 ? -2.009 3.235 -2.646 1.00 90.88 87 ARG A CA 1
ATOM 700 C C . ARG A 1 87 ? -1.208 2.186 -3.405 1.00 90.88 87 ARG A C 1
ATOM 702 O O . ARG A 1 87 ? -1.272 1.021 -3.033 1.00 90.88 87 ARG A O 1
ATOM 709 N N . PHE A 1 88 ? -0.483 2.590 -4.451 1.00 91.81 88 PHE A N 1
ATOM 710 C CA . PHE A 1 88 ? 0.400 1.688 -5.192 1.00 91.81 88 PHE A CA 1
ATOM 711 C C . PHE A 1 88 ? 1.478 1.103 -4.277 1.00 91.81 88 PHE A C 1
ATOM 713 O O . PHE A 1 88 ? 1.587 -0.110 -4.194 1.00 91.81 88 PHE A O 1
ATOM 720 N N . LEU A 1 89 ? 2.200 1.954 -3.542 1.00 91.81 89 LEU A N 1
ATOM 721 C CA . LEU A 1 89 ? 3.281 1.551 -2.639 1.00 91.81 89 LEU A CA 1
ATOM 722 C C . LEU A 1 89 ? 2.795 0.628 -1.528 1.00 91.81 89 LEU A C 1
ATOM 724 O O . LEU A 1 89 ? 3.375 -0.427 -1.303 1.00 91.81 89 LEU A O 1
ATOM 728 N N . THR A 1 90 ? 1.714 1.001 -0.844 1.00 91.00 90 THR A N 1
ATOM 729 C CA . THR A 1 90 ? 1.192 0.208 0.274 1.00 91.00 90 THR A CA 1
ATOM 730 C C . THR A 1 90 ? 0.739 -1.174 -0.191 1.00 91.00 90 THR A C 1
ATOM 732 O O . THR A 1 90 ? 0.976 -2.170 0.487 1.00 91.00 90 THR A O 1
ATOM 735 N N . ARG A 1 91 ? 0.101 -1.244 -1.364 1.00 92.00 91 ARG A N 1
ATOM 736 C CA . ARG A 1 91 ? -0.422 -2.488 -1.932 1.00 92.00 91 ARG A CA 1
ATOM 737 C C . ARG A 1 91 ? 0.667 -3.372 -2.527 1.00 92.00 91 ARG A C 1
ATOM 739 O O . ARG A 1 91 ? 0.651 -4.578 -2.301 1.00 92.00 91 ARG A O 1
ATOM 746 N N . SER A 1 92 ? 1.622 -2.792 -3.251 1.00 91.81 92 SER A N 1
ATOM 747 C CA . SER A 1 92 ? 2.762 -3.542 -3.773 1.00 91.81 92 SER A CA 1
ATOM 748 C C . SER A 1 92 ? 3.650 -4.060 -2.651 1.00 91.81 92 SER A C 1
ATOM 750 O O . SER A 1 92 ? 4.040 -5.221 -2.708 1.00 91.81 92 SER A O 1
ATOM 752 N N . LYS A 1 93 ? 3.869 -3.265 -1.593 1.00 92.12 93 LYS A N 1
ATOM 753 C CA . LYS A 1 93 ? 4.531 -3.714 -0.366 1.00 92.12 93 LYS A CA 1
ATOM 754 C C . LYS A 1 93 ? 3.851 -4.958 0.201 1.00 92.12 93 LYS A C 1
ATOM 756 O O . LYS A 1 93 ? 4.504 -5.985 0.320 1.00 92.12 93 LYS A O 1
ATOM 761 N N . SER A 1 94 ? 2.549 -4.874 0.498 1.00 90.25 94 SER A N 1
ATOM 762 C CA . SER A 1 94 ? 1.805 -5.991 1.101 1.00 90.25 94 SER A CA 1
ATOM 763 C C . SER A 1 94 ? 1.779 -7.236 0.215 1.00 90.25 94 SER A C 1
ATOM 765 O O . SER A 1 94 ? 1.784 -8.362 0.700 1.00 90.25 94 SER A O 1
ATOM 767 N N . PHE A 1 95 ? 1.718 -7.036 -1.103 1.00 92.19 95 PHE A N 1
ATOM 768 C CA . PHE A 1 95 ? 1.684 -8.132 -2.057 1.00 92.19 95 PHE A CA 1
ATOM 769 C C . PHE A 1 95 ? 3.036 -8.844 -2.142 1.00 92.19 95 PHE A C 1
ATOM 771 O O . PHE A 1 95 ? 3.096 -10.062 -2.008 1.00 92.19 95 PHE A O 1
ATOM 778 N N . LEU A 1 96 ? 4.119 -8.086 -2.326 1.00 91.81 96 LEU A N 1
ATOM 779 C CA . LEU A 1 96 ? 5.464 -8.644 -2.423 1.00 91.81 96 LEU A CA 1
ATOM 780 C C . LEU A 1 96 ? 5.908 -9.264 -1.102 1.00 91.81 96 LEU A C 1
ATOM 782 O O . LEU A 1 96 ? 6.484 -10.338 -1.145 1.00 91.81 96 LEU A O 1
ATOM 786 N N . SER A 1 97 ? 5.562 -8.677 0.051 1.00 89.56 97 SER A N 1
ATOM 787 C CA . SER A 1 97 ? 5.860 -9.260 1.369 1.00 89.56 97 SER A CA 1
ATOM 788 C C . SER A 1 97 ? 5.145 -10.588 1.631 1.00 89.56 97 SER A C 1
ATOM 790 O O . SER A 1 97 ? 5.527 -11.315 2.539 1.00 89.56 97 SER A O 1
ATOM 792 N N . THR A 1 98 ? 4.083 -10.890 0.879 1.00 88.38 98 THR A N 1
ATOM 793 C CA . THR A 1 98 ? 3.391 -12.186 0.949 1.00 88.38 98 THR A CA 1
ATOM 794 C C . THR A 1 98 ? 4.117 -13.256 0.119 1.00 88.38 98 THR A C 1
ATOM 796 O O . THR A 1 98 ? 3.938 -14.445 0.359 1.00 88.38 98 THR A O 1
ATOM 799 N N . GLN A 1 99 ? 4.927 -12.857 -0.866 1.00 88.19 99 GLN A N 1
ATOM 800 C CA . GLN A 1 99 ? 5.727 -13.771 -1.682 1.00 88.19 99 GLN A CA 1
ATOM 801 C C . GLN A 1 99 ? 7.053 -14.081 -0.979 1.00 88.19 99 GLN A C 1
ATOM 803 O O . GLN A 1 99 ? 7.663 -13.188 -0.402 1.00 88.19 99 GLN A O 1
ATOM 808 N N . HIS A 1 100 ? 7.532 -15.323 -1.077 1.00 80.50 100 HIS A N 1
ATOM 809 C CA . HIS A 1 100 ? 8.760 -15.753 -0.394 1.00 80.50 100 HIS A CA 1
ATOM 810 C C . HIS A 1 100 ? 10.021 -15.023 -0.876 1.00 80.50 100 HIS A C 1
ATOM 812 O O . HIS A 1 100 ? 10.860 -14.668 -0.055 1.00 80.50 100 HIS A O 1
ATOM 818 N N . ASP A 1 101 ? 10.123 -14.748 -2.178 1.00 83.88 101 ASP A N 1
ATOM 819 C CA . ASP A 1 101 ? 11.321 -14.128 -2.762 1.00 83.88 101 ASP A CA 1
ATOM 820 C C . ASP A 1 101 ? 11.210 -12.599 -2.873 1.00 83.88 101 ASP A C 1
ATOM 822 O O . ASP A 1 101 ? 12.120 -11.945 -3.365 1.00 83.88 101 ASP A O 1
ATOM 826 N N . HIS A 1 102 ? 10.071 -12.008 -2.491 1.00 89.12 102 HIS A N 1
ATOM 827 C CA . HIS A 1 102 ? 9.772 -10.584 -2.695 1.00 89.12 102 HIS A CA 1
ATOM 828 C C . HIS A 1 102 ? 9.956 -10.071 -4.144 1.00 89.12 102 HIS A C 1
ATOM 830 O O . HIS A 1 102 ? 10.097 -8.865 -4.374 1.00 89.12 102 HIS A O 1
ATOM 836 N N . VAL A 1 103 ? 9.920 -10.964 -5.141 1.00 90.38 103 VAL A N 1
ATOM 837 C CA . VAL A 1 103 ? 10.082 -10.627 -6.562 1.00 90.38 103 VAL A CA 1
ATOM 838 C C . VAL A 1 103 ? 8.805 -10.915 -7.352 1.00 90.38 103 VAL A C 1
ATOM 840 O O . VAL A 1 103 ? 8.058 -11.851 -7.077 1.00 90.38 103 VAL A O 1
ATOM 843 N N . LEU A 1 104 ? 8.567 -10.118 -8.390 1.00 91.62 104 LEU A N 1
ATOM 844 C CA . LEU A 1 104 ? 7.474 -10.261 -9.336 1.00 91.62 104 LEU A CA 1
ATOM 845 C C . LEU A 1 104 ? 7.935 -10.003 -10.777 1.00 91.62 104 LEU A C 1
ATOM 847 O O . LEU A 1 104 ? 8.631 -9.032 -11.076 1.00 91.62 104 LEU A O 1
ATOM 851 N N . ARG A 1 105 ? 7.468 -10.828 -11.716 1.00 91.38 105 ARG A N 1
ATOM 852 C CA . ARG A 1 105 ? 7.656 -10.590 -13.155 1.00 91.38 105 ARG A CA 1
ATOM 853 C C . ARG A 1 105 ? 6.868 -9.369 -13.612 1.00 91.38 105 ARG A C 1
ATOM 855 O O . ARG A 1 105 ? 5.678 -9.238 -13.324 1.00 91.38 105 ARG A O 1
ATOM 862 N N . LEU A 1 106 ? 7.493 -8.508 -14.413 1.00 90.00 106 LEU A N 1
ATOM 863 C CA . LEU A 1 106 ? 6.857 -7.275 -14.888 1.00 90.00 106 LEU A CA 1
ATOM 864 C C . LEU A 1 106 ? 5.609 -7.549 -15.750 1.00 90.00 106 LEU A C 1
ATOM 866 O O . LEU A 1 106 ? 4.634 -6.795 -15.683 1.00 90.00 106 LEU A O 1
ATOM 870 N N . ASP A 1 107 ? 5.622 -8.648 -16.512 1.00 88.12 107 ASP A N 1
ATOM 871 C CA . ASP A 1 107 ? 4.489 -9.099 -17.334 1.00 88.12 107 ASP A CA 1
ATOM 872 C C . ASP A 1 107 ? 3.263 -9.450 -16.480 1.00 88.12 107 ASP A C 1
ATOM 874 O O . ASP A 1 107 ? 2.128 -9.107 -16.825 1.00 88.12 107 ASP A O 1
ATOM 878 N N . ASP A 1 108 ? 3.490 -10.113 -15.345 1.00 88.62 108 ASP A N 1
ATOM 879 C CA . ASP A 1 108 ? 2.429 -10.518 -14.426 1.00 88.62 108 ASP A CA 1
ATOM 880 C C . ASP A 1 108 ? 1.958 -9.334 -13.587 1.00 88.62 108 ASP A C 1
ATOM 882 O O . ASP A 1 108 ? 0.755 -9.165 -13.389 1.00 88.62 108 ASP A O 1
ATOM 886 N N . GLY A 1 109 ? 2.863 -8.414 -13.243 1.00 86.62 109 GLY A N 1
ATOM 887 C CA . GLY A 1 109 ? 2.506 -7.147 -12.614 1.00 86.62 109 GLY A CA 1
ATOM 888 C C . GLY A 1 109 ? 1.428 -6.384 -13.387 1.00 86.62 109 GLY A C 1
ATOM 889 O O . GLY A 1 109 ? 0.519 -5.833 -12.774 1.00 86.62 109 GLY A O 1
ATOM 890 N N . GLY A 1 110 ? 1.453 -6.402 -14.726 1.00 86.19 110 GLY A N 1
ATOM 891 C CA . GLY A 1 110 ? 0.408 -5.785 -15.556 1.00 86.19 110 GLY A CA 1
ATOM 892 C C . GLY A 1 110 ? -0.989 -6.395 -15.369 1.00 86.19 110 GLY A C 1
ATOM 893 O O . GLY A 1 110 ? -1.991 -5.676 -15.441 1.00 86.19 110 GLY A O 1
ATOM 894 N N . LYS A 1 111 ? -1.066 -7.703 -15.098 1.00 89.00 111 LYS A N 1
ATOM 895 C CA . LYS A 1 111 ? -2.318 -8.431 -14.826 1.00 89.00 111 LYS A CA 1
ATOM 896 C C . LYS A 1 111 ? -2.793 -8.195 -13.391 1.00 89.00 111 LYS A C 1
ATOM 898 O O . LYS A 1 111 ? -3.991 -8.018 -13.167 1.00 89.00 111 LYS A O 1
ATOM 903 N N . LEU A 1 112 ? -1.860 -8.097 -12.445 1.00 89.25 112 LEU A N 1
ATOM 904 C CA . LEU A 1 112 ? -2.103 -7.921 -11.008 1.00 89.25 112 LEU A CA 1
ATOM 905 C C . LEU A 1 112 ? -2.390 -6.463 -10.606 1.00 89.25 112 LEU A C 1
ATOM 907 O O . LEU A 1 112 ? -2.056 -6.011 -9.513 1.00 89.25 112 LEU A O 1
ATOM 911 N N . TYR A 1 113 ? -3.070 -5.701 -11.467 1.00 86.88 113 TYR A N 1
ATOM 912 C CA . TYR A 1 113 ? -3.353 -4.282 -11.222 1.00 86.88 113 TYR A CA 1
ATOM 913 C C . TYR A 1 113 ? -4.203 -4.018 -9.977 1.00 86.88 113 TYR A C 1
ATOM 915 O O . TYR A 1 113 ? -4.092 -2.962 -9.354 1.00 86.88 113 TYR A O 1
ATOM 923 N N . ARG A 1 114 ? -5.061 -4.976 -9.607 1.00 88.56 114 ARG A N 1
ATOM 924 C CA . ARG A 1 114 ? -5.892 -4.889 -8.399 1.00 88.56 114 ARG A CA 1
ATOM 925 C C . ARG A 1 114 ? -5.059 -5.076 -7.138 1.00 88.56 114 ARG A C 1
ATOM 927 O O . ARG A 1 114 ? -5.253 -4.337 -6.179 1.00 88.56 114 ARG A O 1
ATOM 934 N N . GLU A 1 115 ? -4.141 -6.034 -7.170 1.00 90.62 115 GLU A N 1
ATOM 935 C CA . GLU A 1 115 ? -3.322 -6.429 -6.025 1.00 90.62 115 GLU A CA 1
ATOM 936 C C . GLU A 1 115 ? -2.206 -5.428 -5.766 1.00 90.62 115 GLU A C 1
ATOM 938 O O . GLU A 1 115 ? -2.011 -5.041 -4.625 1.00 90.62 115 GLU A O 1
ATOM 943 N N . LEU A 1 116 ? -1.568 -4.915 -6.821 1.00 88.94 116 LEU A N 1
ATOM 944 C CA . LEU A 1 116 ? -0.542 -3.872 -6.737 1.00 88.94 116 LEU A CA 1
ATOM 945 C C . LEU A 1 116 ? -1.123 -2.456 -6.580 1.00 88.94 116 LEU A C 1
ATOM 947 O O . LEU A 1 116 ? -0.388 -1.500 -6.362 1.00 88.94 116 LEU A O 1
ATOM 951 N N . GLY A 1 117 ? -2.439 -2.276 -6.711 1.00 85.38 117 GLY A N 1
ATOM 952 C CA . GLY A 1 117 ? -3.112 -1.014 -6.389 1.00 85.38 117 GLY A CA 1
ATOM 953 C C . GLY A 1 117 ? -2.987 0.118 -7.419 1.00 85.38 117 GLY A C 1
ATOM 954 O O . GLY A 1 117 ? -3.402 1.246 -7.123 1.00 85.38 117 GLY A O 1
ATOM 955 N N . PHE A 1 118 ? -2.494 -0.133 -8.636 1.00 86.31 118 PHE A N 1
ATOM 956 C CA . PHE A 1 118 ? -2.421 0.891 -9.687 1.00 86.31 118 PHE A CA 1
ATOM 957 C C . PHE A 1 118 ? -3.717 0.972 -10.531 1.00 86.31 118 PHE A C 1
ATOM 959 O O . PHE A 1 118 ? -4.458 -0.005 -10.666 1.00 86.31 118 PHE A O 1
ATOM 966 N N . PRO A 1 119 ? -4.060 2.149 -11.091 1.00 83.06 119 PRO A N 1
ATOM 967 C CA . PRO A 1 119 ? -5.257 2.311 -11.915 1.00 83.06 119 PRO A CA 1
ATOM 968 C C . PRO A 1 119 ? -5.184 1.474 -13.200 1.00 83.06 119 PRO A C 1
ATOM 970 O O . PRO A 1 119 ? -4.153 1.424 -13.879 1.00 83.06 119 PRO A O 1
ATOM 973 N N . ARG A 1 120 ? -6.313 0.848 -13.561 1.00 80.50 120 ARG A N 1
ATOM 974 C CA . ARG A 1 120 ? -6.435 -0.001 -14.756 1.00 80.50 120 ARG A CA 1
ATOM 975 C C . ARG A 1 120 ? -5.986 0.760 -16.011 1.00 80.50 120 ARG A C 1
ATOM 977 O O . ARG A 1 120 ? -6.385 1.901 -16.227 1.00 80.50 120 ARG A O 1
ATOM 984 N N . GLY A 1 121 ? -5.181 0.107 -16.851 1.00 79.88 121 GLY A N 1
ATOM 985 C CA . GLY A 1 121 ? -4.719 0.656 -18.134 1.00 79.88 121 GLY A CA 1
ATOM 986 C C . GLY A 1 121 ? -3.454 1.519 -18.064 1.00 79.88 121 GLY A C 1
ATOM 987 O O . GLY A 1 121 ? -3.014 2.035 -19.090 1.00 79.88 121 GLY A O 1
ATOM 988 N N . ARG A 1 122 ? -2.835 1.677 -16.888 1.00 84.62 122 ARG A N 1
ATOM 989 C CA . ARG A 1 122 ? -1.489 2.255 -16.768 1.00 84.62 122 ARG A CA 1
ATOM 990 C C . ARG A 1 122 ? -0.426 1.155 -16.730 1.00 84.62 122 ARG A C 1
ATOM 992 O O . ARG A 1 122 ? -0.679 0.059 -16.243 1.00 84.62 122 ARG A O 1
ATOM 999 N N . LYS A 1 123 ? 0.770 1.462 -17.239 1.00 86.44 123 LYS A N 1
ATOM 1000 C CA . LYS A 1 123 ? 1.917 0.543 -17.217 1.00 86.44 123 LYS A CA 1
ATOM 1001 C C . LYS A 1 123 ? 2.577 0.546 -15.838 1.00 86.44 123 LYS A C 1
ATOM 1003 O O . LYS A 1 123 ? 2.885 1.622 -15.325 1.00 86.44 123 LYS A O 1
ATOM 1008 N N . VAL A 1 124 ? 2.860 -0.642 -15.302 1.00 87.94 124 VAL A N 1
ATOM 1009 C CA . VAL A 1 124 ? 3.575 -0.829 -14.024 1.00 87.94 124 VAL A CA 1
ATOM 1010 C C . VAL A 1 124 ? 4.949 -0.172 -14.056 1.00 87.94 124 VAL A C 1
ATOM 1012 O O . VAL A 1 124 ? 5.318 0.521 -13.115 1.00 87.94 124 VAL A O 1
ATOM 1015 N N . SER A 1 125 ? 5.654 -0.275 -15.186 1.00 88.56 125 SER A N 1
ATOM 1016 C CA . SER A 1 125 ? 6.979 0.325 -15.371 1.00 88.56 125 SER A CA 1
ATOM 1017 C C . SER A 1 125 ? 7.032 1.820 -15.043 1.00 88.56 125 SER A C 1
ATOM 1019 O O . SER A 1 125 ? 8.015 2.279 -14.475 1.00 88.56 125 SER A O 1
ATOM 1021 N N . ARG A 1 126 ? 5.965 2.580 -15.328 1.00 88.94 126 ARG A N 1
ATOM 1022 C CA . ARG A 1 126 ? 5.907 4.017 -15.020 1.00 88.94 126 ARG A CA 1
ATOM 1023 C C . ARG A 1 126 ? 5.854 4.286 -13.514 1.00 88.94 126 ARG A C 1
ATOM 1025 O O . ARG A 1 126 ? 6.422 5.271 -13.062 1.00 88.94 126 ARG A O 1
ATOM 1032 N N . PHE A 1 127 ? 5.151 3.446 -12.758 1.00 88.38 127 PHE A N 1
ATOM 1033 C CA . PHE A 1 127 ? 5.054 3.593 -11.304 1.00 88.38 127 PHE A CA 1
ATOM 1034 C C . PHE A 1 127 ? 6.348 3.174 -10.613 1.00 88.38 127 PHE A C 1
ATOM 1036 O O . PHE A 1 127 ? 6.785 3.852 -9.693 1.00 88.38 127 PHE A O 1
ATOM 1043 N N . LEU A 1 128 ? 6.998 2.122 -11.114 1.00 90.25 128 LEU A N 1
ATOM 1044 C CA . LEU A 1 128 ? 8.304 1.686 -10.616 1.00 90.25 128 LEU A CA 1
ATOM 1045 C C . LEU A 1 128 ? 9.371 2.764 -10.815 1.00 90.25 128 LEU A C 1
ATOM 1047 O O . LEU A 1 128 ? 10.101 3.084 -9.887 1.00 90.25 128 LEU A O 1
ATOM 1051 N N . GLN A 1 129 ? 9.389 3.408 -11.985 1.00 89.94 129 GLN A N 1
ATOM 1052 C CA . GLN A 1 129 ? 10.283 4.540 -12.256 1.00 89.94 129 GLN A CA 1
ATOM 1053 C C . GLN A 1 129 ? 10.064 5.735 -11.316 1.00 89.94 129 GLN A C 1
ATOM 1055 O O . GLN A 1 129 ? 10.985 6.518 -11.112 1.00 89.94 129 GLN A O 1
ATOM 1060 N N . GLY A 1 130 ? 8.863 5.892 -10.749 1.00 89.62 130 GLY A N 1
ATOM 1061 C CA . GLY A 1 130 ? 8.577 6.941 -9.768 1.00 89.62 130 GLY A CA 1
ATOM 1062 C C . GLY A 1 130 ? 9.162 6.666 -8.379 1.00 89.62 130 GLY A C 1
ATOM 1063 O O . GLY A 1 130 ? 9.264 7.593 -7.580 1.00 89.62 130 GLY A O 1
ATOM 1064 N N . HIS A 1 131 ? 9.548 5.419 -8.093 1.00 90.81 131 HIS A N 1
ATOM 1065 C CA . HIS A 1 131 ? 9.993 4.975 -6.771 1.00 90.81 131 HIS A CA 1
ATOM 1066 C C . HIS A 1 131 ? 11.249 4.085 -6.849 1.00 90.81 131 HIS A C 1
ATOM 1068 O O . HIS A 1 131 ? 11.212 2.933 -6.410 1.00 90.81 131 HIS A O 1
ATOM 1074 N N . PRO A 1 132 ? 12.372 4.610 -7.376 1.00 91.94 132 PRO A N 1
ATOM 1075 C CA . PRO A 1 132 ? 13.601 3.835 -7.564 1.00 91.94 132 PRO A CA 1
ATOM 1076 C C . PRO A 1 132 ? 14.277 3.430 -6.248 1.00 91.94 132 PRO A C 1
ATOM 1078 O O . PRO A 1 132 ? 15.070 2.500 -6.230 1.00 91.94 132 PRO A O 1
ATOM 1081 N N . THR A 1 133 ? 13.977 4.120 -5.145 1.00 92.38 133 THR A N 1
ATOM 1082 C CA . THR A 1 133 ? 14.528 3.802 -3.820 1.00 92.38 133 THR A CA 1
ATOM 1083 C C . THR A 1 133 ? 13.909 2.554 -3.205 1.00 92.38 133 THR A C 1
ATOM 1085 O O . THR A 1 133 ? 14.548 1.920 -2.376 1.00 92.38 133 THR A O 1
ATOM 1088 N N . ILE A 1 134 ? 12.678 2.208 -3.596 1.00 92.44 134 ILE A N 1
ATOM 1089 C CA . ILE A 1 134 ? 11.904 1.103 -3.014 1.00 92.44 134 ILE A CA 1
ATOM 1090 C C . ILE A 1 134 ? 11.934 -0.126 -3.929 1.00 92.44 134 ILE A C 1
ATOM 1092 O O . ILE A 1 134 ? 12.001 -1.253 -3.446 1.00 92.44 134 ILE A O 1
ATOM 1096 N N . PHE A 1 135 ? 11.865 0.082 -5.249 1.00 93.00 135 PHE A N 1
ATOM 1097 C CA . PHE A 1 135 ? 11.812 -1.008 -6.222 1.00 93.00 135 PHE A CA 1
ATOM 1098 C C . PHE A 1 135 ? 13.023 -1.012 -7.139 1.00 93.00 135 PHE A C 1
ATOM 1100 O O . PHE A 1 135 ? 13.329 -0.011 -7.789 1.00 93.00 135 PHE A O 1
ATOM 1107 N N . ALA A 1 136 ? 13.626 -2.188 -7.277 1.00 91.56 136 ALA A N 1
ATOM 1108 C CA . ALA A 1 136 ? 14.642 -2.469 -8.272 1.00 91.56 136 ALA A CA 1
ATOM 1109 C C . ALA A 1 136 ? 14.025 -3.255 -9.432 1.00 91.56 136 ALA A C 1
ATOM 1111 O O . ALA A 1 136 ? 13.252 -4.195 -9.238 1.00 91.56 136 ALA A O 1
ATOM 1112 N N . THR A 1 137 ? 14.382 -2.887 -10.663 1.00 91.62 137 THR A N 1
ATOM 1113 C CA . THR A 1 137 ? 14.056 -3.687 -11.849 1.00 91.62 137 THR A CA 1
ATOM 1114 C C . THR A 1 137 ? 15.320 -4.309 -12.409 1.00 91.62 137 THR A C 1
ATOM 1116 O O . THR A 1 137 ? 16.253 -3.575 -12.735 1.00 91.62 137 THR A O 1
ATOM 1119 N N . TYR A 1 138 ? 15.336 -5.625 -12.591 1.00 89.94 138 TYR A N 1
ATOM 1120 C CA . TYR A 1 138 ? 16.484 -6.344 -13.137 1.00 89.94 138 TYR A CA 1
ATOM 1121 C C . TYR A 1 138 ? 16.068 -7.298 -14.260 1.00 89.94 138 TYR A C 1
ATOM 1123 O O . TYR A 1 138 ? 14.906 -7.695 -14.379 1.00 89.94 138 TYR A O 1
ATOM 1131 N N . ARG A 1 139 ? 17.020 -7.633 -15.135 1.00 90.25 139 ARG A N 1
ATOM 1132 C CA . ARG A 1 139 ? 16.837 -8.642 -16.185 1.00 90.25 139 ARG A CA 1
ATOM 1133 C C . ARG A 1 139 ? 17.334 -9.977 -15.664 1.00 90.25 139 ARG A C 1
ATOM 1135 O O . ARG A 1 139 ? 18.489 -10.078 -15.270 1.00 90.25 139 ARG A O 1
ATOM 1142 N N . HIS A 1 140 ? 16.459 -10.973 -15.656 1.00 86.75 140 HIS A N 1
ATOM 1143 C CA . HIS A 1 140 ? 16.842 -12.342 -15.325 1.00 86.75 140 HIS A CA 1
ATOM 1144 C C . HIS A 1 140 ? 17.296 -13.094 -16.586 1.00 86.75 140 HIS A C 1
ATOM 1146 O O . HIS A 1 140 ? 17.070 -12.614 -17.701 1.00 86.75 140 HIS A O 1
ATOM 1152 N N . ALA A 1 141 ? 17.900 -14.275 -16.416 1.00 83.44 141 ALA A N 1
ATOM 1153 C CA . ALA A 1 141 ? 18.445 -15.098 -17.503 1.00 83.44 141 ALA A CA 1
ATOM 1154 C C . ALA A 1 141 ? 17.424 -15.405 -18.621 1.00 83.44 141 ALA A C 1
ATOM 1156 O O . ALA A 1 141 ? 17.790 -15.523 -19.786 1.00 83.44 141 ALA A O 1
ATOM 1157 N N . ASP A 1 142 ? 16.131 -15.414 -18.291 1.00 82.88 142 ASP A N 1
ATOM 1158 C CA . ASP A 1 142 ? 15.020 -15.627 -19.228 1.00 82.88 142 ASP A CA 1
ATOM 1159 C C . ASP A 1 142 ? 14.777 -14.466 -20.217 1.00 82.88 142 ASP A C 1
ATOM 1161 O O . ASP A 1 142 ? 13.759 -14.455 -20.912 1.00 82.88 142 ASP A O 1
ATOM 1165 N N . ASN A 1 143 ? 15.634 -13.437 -20.235 1.00 86.19 143 ASN A N 1
ATOM 1166 C CA . ASN A 1 143 ? 15.451 -12.159 -20.943 1.00 86.19 143 ASN A CA 1
ATOM 1167 C C . ASN A 1 143 ? 14.202 -11.365 -20.520 1.00 86.19 143 ASN A C 1
ATOM 1169 O O . ASN A 1 143 ? 13.822 -10.381 -21.162 1.00 86.19 143 ASN A O 1
ATOM 1173 N N . LYS A 1 144 ? 13.564 -11.763 -19.418 1.00 89.56 144 LYS A N 1
ATOM 1174 C CA . LYS A 1 144 ? 12.377 -11.104 -18.869 1.00 89.56 144 LYS A CA 1
ATOM 1175 C C . LYS A 1 144 ? 12.763 -10.119 -17.777 1.00 89.56 144 LYS A C 1
ATOM 1177 O O . LYS A 1 144 ? 13.737 -10.312 -17.050 1.00 89.56 144 LYS A O 1
ATOM 1182 N N . MET A 1 145 ? 11.964 -9.062 -17.662 1.00 90.88 145 MET A N 1
ATOM 1183 C CA . MET A 1 145 ? 12.116 -8.056 -16.615 1.00 90.88 145 MET A CA 1
ATOM 1184 C C . MET A 1 145 ? 11.428 -8.529 -15.336 1.00 90.88 145 MET A C 1
ATOM 1186 O O . MET A 1 145 ? 10.241 -8.871 -15.348 1.00 90.88 145 MET A O 1
ATOM 1190 N N . TRP A 1 146 ? 12.164 -8.478 -14.237 1.00 91.81 146 TRP A N 1
ATOM 1191 C CA . TRP A 1 146 ? 11.679 -8.733 -12.891 1.00 91.81 146 TRP A CA 1
ATOM 1192 C C . TRP A 1 146 ? 11.742 -7.456 -12.062 1.00 91.81 146 TRP A C 1
ATOM 1194 O O . TRP A 1 146 ? 12.488 -6.522 -12.369 1.00 91.81 146 TRP A O 1
ATOM 1204 N N . VAL A 1 147 ? 10.894 -7.412 -11.047 1.00 91.94 147 VAL A N 1
ATOM 1205 C CA . VAL A 1 147 ? 10.724 -6.307 -10.115 1.00 91.94 147 VAL A CA 1
ATOM 1206 C C . VAL A 1 147 ? 10.852 -6.889 -8.723 1.00 91.94 147 VAL A C 1
ATOM 1208 O O . VAL A 1 147 ? 10.099 -7.796 -8.389 1.00 91.94 147 VAL A O 1
ATOM 1211 N N . GLY A 1 148 ? 11.769 -6.369 -7.924 1.00 92.38 148 GLY A N 1
ATOM 1212 C CA . GLY A 1 148 ? 11.936 -6.759 -6.528 1.00 92.38 148 GLY A CA 1
ATOM 1213 C C . GLY A 1 148 ? 12.077 -5.538 -5.634 1.00 92.38 148 GLY A C 1
ATOM 1214 O O . GLY A 1 148 ? 12.062 -4.394 -6.111 1.00 92.38 148 GLY A O 1
ATOM 1215 N N . PHE A 1 149 ? 12.213 -5.788 -4.338 1.00 93.38 149 PHE A N 1
ATOM 1216 C CA . PHE A 1 149 ? 12.640 -4.760 -3.403 1.00 93.38 149 PHE A CA 1
ATOM 1217 C C . PHE A 1 149 ? 14.119 -4.424 -3.583 1.00 93.38 149 PHE A C 1
ATOM 1219 O O . PHE A 1 149 ? 14.909 -5.201 -4.116 1.00 93.38 149 PHE A O 1
ATOM 1226 N N . THR A 1 150 ? 14.466 -3.205 -3.196 1.00 93.94 150 THR A N 1
ATOM 1227 C CA . THR A 1 150 ? 15.850 -2.803 -2.957 1.00 93.94 150 THR A CA 1
ATOM 1228 C C . THR A 1 150 ? 16.296 -3.296 -1.581 1.00 93.94 150 THR A C 1
ATOM 1230 O O . THR A 1 150 ? 15.464 -3.484 -0.696 1.00 93.94 150 THR A O 1
ATOM 1233 N N . GLU A 1 151 ? 17.606 -3.414 -1.370 1.00 92.69 151 GLU A N 1
ATOM 1234 C CA . GLU A 1 151 ? 18.194 -3.727 -0.056 1.00 92.69 151 GLU A CA 1
ATOM 1235 C C . GLU A 1 151 ? 17.700 -2.762 1.036 1.00 92.69 151 GLU A C 1
ATOM 1237 O O . GLU A 1 151 ? 17.275 -3.184 2.106 1.00 92.69 151 GLU A O 1
ATOM 1242 N N . PHE A 1 152 ? 17.614 -1.468 0.707 1.00 93.44 152 PHE A N 1
ATOM 1243 C CA . PHE A 1 152 ? 17.043 -0.449 1.590 1.00 93.44 152 PHE A CA 1
ATOM 1244 C C . PHE A 1 152 ? 15.609 -0.773 2.031 1.00 93.44 152 PHE A C 1
ATOM 1246 O O . PHE A 1 152 ? 15.237 -0.572 3.183 1.00 93.44 152 PHE A O 1
ATOM 1253 N N . MET A 1 153 ? 14.771 -1.264 1.117 1.00 93.06 153 MET A N 1
ATOM 1254 C CA . MET A 1 153 ? 13.398 -1.619 1.459 1.00 93.06 153 MET A CA 1
ATOM 1255 C C . MET A 1 153 ? 13.335 -2.896 2.305 1.00 93.06 153 MET A C 1
ATOM 1257 O O . MET A 1 153 ? 12.460 -3.007 3.159 1.00 93.06 153 MET A O 1
ATOM 1261 N N . GLU A 1 154 ? 14.242 -3.847 2.098 1.00 92.38 154 GLU A N 1
ATOM 1262 C CA . GLU A 1 154 ? 14.330 -5.047 2.935 1.00 92.38 154 GLU A CA 1
ATOM 1263 C C . GLU A 1 154 ? 14.743 -4.709 4.370 1.00 92.38 154 GLU A C 1
ATOM 1265 O O . GLU A 1 154 ? 14.108 -5.194 5.306 1.00 92.38 154 GLU A O 1
ATOM 1270 N N . GLU A 1 155 ? 15.714 -3.812 4.550 1.00 95.06 155 GLU A N 1
ATOM 1271 C CA . GLU A 1 155 ? 16.100 -3.281 5.863 1.00 95.06 155 GLU A CA 1
ATOM 1272 C C . GLU A 1 155 ? 14.908 -2.614 6.568 1.00 95.06 155 GLU A C 1
ATOM 1274 O O . GLU A 1 155 ? 14.586 -2.957 7.705 1.00 95.06 155 GLU A O 1
ATOM 1279 N N . LEU A 1 156 ? 14.164 -1.758 5.859 1.00 94.81 156 LEU A N 1
ATOM 1280 C CA . LEU A 1 156 ? 12.952 -1.129 6.398 1.00 94.81 156 LEU A CA 1
ATOM 1281 C C . LEU A 1 156 ? 11.867 -2.142 6.792 1.00 94.81 156 LEU A C 1
ATOM 1283 O O . LEU A 1 156 ? 11.106 -1.903 7.730 1.00 94.81 156 LEU A O 1
ATOM 1287 N N . LEU A 1 157 ? 11.747 -3.262 6.073 1.00 92.62 157 LEU A N 1
ATOM 1288 C CA . LEU A 1 157 ? 10.802 -4.324 6.429 1.00 92.62 157 LEU A CA 1
ATOM 1289 C C . LEU A 1 157 ? 11.230 -5.074 7.692 1.00 92.62 157 LEU A C 1
ATOM 1291 O O . LEU A 1 157 ? 10.366 -5.550 8.430 1.00 92.62 157 LEU A O 1
ATOM 1295 N N . LEU A 1 158 ? 12.534 -5.213 7.934 1.00 93.81 158 LEU A N 1
ATOM 1296 C CA . LEU A 1 158 ? 13.056 -5.799 9.166 1.00 93.81 158 LEU A CA 1
ATOM 1297 C C . LEU A 1 158 ? 12.819 -4.863 10.352 1.00 93.81 158 LEU A C 1
ATOM 1299 O O . LEU A 1 158 ? 12.241 -5.301 11.346 1.00 93.81 158 LEU A O 1
ATOM 1303 N N . GLU A 1 159 ? 13.150 -3.579 10.204 1.00 95.88 159 GLU A N 1
ATOM 1304 C CA . GLU A 1 159 ? 12.904 -2.551 11.223 1.00 95.88 159 GLU A CA 1
ATOM 1305 C C . GLU A 1 159 ? 11.410 -2.458 11.571 1.00 95.88 159 GLU A C 1
ATOM 1307 O O . GLU A 1 159 ? 11.025 -2.462 12.739 1.00 95.88 159 GLU A O 1
ATOM 1312 N N . GLU A 1 160 ? 10.528 -2.460 10.564 1.00 92.50 160 GLU A N 1
ATOM 1313 C CA . GLU A 1 160 ? 9.082 -2.469 10.798 1.00 92.50 160 GLU A CA 1
ATOM 1314 C C . GLU A 1 160 ? 8.648 -3.688 11.618 1.00 92.50 160 GLU A C 1
ATOM 1316 O O . GLU A 1 160 ? 7.825 -3.549 12.523 1.00 92.50 160 GLU A O 1
ATOM 1321 N N . LYS A 1 161 ? 9.174 -4.883 11.323 1.00 90.06 161 LYS A N 1
ATOM 1322 C CA . LYS A 1 161 ? 8.841 -6.100 12.078 1.00 90.06 161 LYS A CA 1
ATOM 1323 C C . LYS A 1 161 ? 9.317 -6.009 13.525 1.00 90.06 161 LYS A C 1
ATOM 1325 O O . LYS A 1 161 ? 8.573 -6.408 14.419 1.00 90.06 161 LYS A O 1
ATOM 1330 N N . GLU A 1 162 ? 10.511 -5.479 13.754 1.00 93.56 162 GLU A N 1
ATOM 1331 C CA . GLU A 1 162 ? 11.074 -5.288 15.091 1.00 93.56 162 GLU A CA 1
ATOM 1332 C C . GLU A 1 162 ? 10.222 -4.317 15.916 1.00 93.56 162 GLU A C 1
ATOM 1334 O O . GLU A 1 162 ? 9.694 -4.699 16.961 1.00 93.56 162 GLU A O 1
ATOM 1339 N N . ILE A 1 163 ? 9.936 -3.132 15.373 1.00 92.56 163 ILE A N 1
ATOM 1340 C CA . ILE A 1 163 ? 9.060 -2.134 16.003 1.00 92.56 163 ILE A CA 1
ATOM 1341 C C . ILE A 1 163 ? 7.664 -2.715 16.263 1.00 92.56 163 ILE A C 1
ATOM 1343 O O . ILE A 1 163 ? 7.054 -2.492 17.314 1.00 92.56 163 ILE A O 1
ATOM 1347 N N . MET A 1 164 ? 7.125 -3.481 15.312 1.00 87.12 164 MET A N 1
ATOM 1348 C CA . MET A 1 164 ? 5.831 -4.133 15.486 1.00 87.12 164 MET A CA 1
ATOM 1349 C C . MET A 1 164 ? 5.849 -5.116 16.654 1.00 87.12 164 MET A C 1
ATOM 1351 O O . MET A 1 164 ? 4.872 -5.149 17.402 1.00 87.12 164 MET A O 1
ATOM 1355 N N . ASN A 1 165 ? 6.927 -5.878 16.841 1.00 88.00 165 ASN A N 1
ATOM 1356 C CA . ASN A 1 165 ? 7.077 -6.796 17.968 1.00 88.00 165 ASN A CA 1
ATOM 1357 C C . ASN A 1 165 ? 7.198 -6.038 19.297 1.00 88.00 165 ASN A C 1
ATOM 1359 O O . ASN A 1 165 ? 6.456 -6.341 20.230 1.00 88.00 165 ASN A O 1
ATOM 1363 N N . GLU A 1 166 ? 8.024 -4.993 19.367 1.00 91.25 166 GLU A N 1
ATOM 1364 C CA . GLU A 1 166 ? 8.188 -4.166 20.572 1.00 91.25 166 GLU A CA 1
ATOM 1365 C C . GLU A 1 166 ? 6.867 -3.533 21.044 1.00 91.25 166 GLU A C 1
ATOM 1367 O O . GLU A 1 166 ? 6.539 -3.528 22.234 1.00 91.25 166 GLU A O 1
ATOM 1372 N N . MET A 1 167 ? 6.039 -3.065 20.104 1.00 88.44 167 MET A N 1
ATOM 1373 C CA . MET A 1 167 ? 4.743 -2.441 20.396 1.00 88.44 167 MET A CA 1
ATOM 1374 C C . MET A 1 167 ? 3.627 -3.440 20.756 1.00 88.44 167 MET A C 1
ATOM 1376 O O . MET A 1 167 ? 2.444 -3.081 20.773 1.00 88.44 167 MET A O 1
ATOM 1380 N N . GLU A 1 168 ? 3.924 -4.716 21.014 1.00 86.38 168 GLU A N 1
ATOM 1381 C CA . GLU A 1 168 ? 2.913 -5.706 21.410 1.00 86.38 168 GLU A CA 1
ATOM 1382 C C . GLU A 1 168 ? 2.101 -5.287 22.638 1.00 86.38 168 GLU A C 1
ATOM 1384 O O . GLU A 1 168 ? 0.865 -5.309 22.608 1.00 86.38 168 GLU A O 1
ATOM 1389 N N . SER A 1 169 ? 2.779 -4.823 23.685 1.00 86.94 169 SER A N 1
ATOM 1390 C CA . SER A 1 169 ? 2.140 -4.403 24.935 1.00 86.94 169 SER A CA 1
ATOM 1391 C C . SER A 1 169 ? 1.122 -3.273 24.716 1.00 86.94 169 SER A C 1
ATOM 1393 O O . SER A 1 169 ? -0.009 -3.324 25.214 1.00 86.94 169 SER A O 1
ATOM 1395 N N . ASP A 1 170 ? 1.469 -2.289 23.888 1.00 88.94 170 ASP A N 1
ATOM 1396 C CA . ASP A 1 170 ? 0.604 -1.165 23.542 1.00 88.94 170 ASP A CA 1
ATOM 1397 C C . ASP A 1 170 ? -0.599 -1.582 22.701 1.00 88.94 170 ASP A C 1
ATOM 1399 O O . ASP A 1 170 ? -1.713 -1.091 22.920 1.00 88.94 170 ASP A O 1
ATOM 1403 N N . ARG A 1 171 ? -0.414 -2.521 21.767 1.00 86.62 171 ARG A N 1
ATOM 1404 C CA . ARG A 1 171 ? -1.509 -3.095 20.970 1.00 86.62 171 ARG A CA 1
ATOM 1405 C C . ARG A 1 171 ? -2.512 -3.811 21.872 1.00 86.62 171 ARG A C 1
ATOM 1407 O O . ARG A 1 171 ? -3.716 -3.554 21.775 1.00 86.62 171 ARG A O 1
ATOM 1414 N N . VAL A 1 172 ? -2.030 -4.622 22.815 1.00 85.31 172 VAL A N 1
ATOM 1415 C CA . VAL A 1 172 ? -2.872 -5.278 23.829 1.00 85.31 172 VAL A CA 1
ATOM 1416 C C . VAL A 1 172 ? -3.606 -4.234 24.675 1.00 85.31 172 VAL A C 1
ATOM 1418 O O . VAL A 1 172 ? -4.818 -4.335 24.870 1.00 85.31 172 VAL A O 1
ATOM 1421 N N . ASN A 1 173 ? -2.926 -3.178 25.125 1.00 88.75 173 ASN A N 1
ATOM 1422 C CA . ASN A 1 173 ? -3.547 -2.104 25.903 1.00 88.75 173 ASN A CA 1
ATOM 1423 C C . ASN A 1 173 ? -4.642 -1.361 25.118 1.00 88.75 173 ASN A C 1
ATOM 1425 O O . ASN A 1 173 ? -5.703 -1.070 25.679 1.00 88.75 173 ASN A O 1
ATOM 1429 N N . LYS A 1 174 ? -4.434 -1.080 23.825 1.00 88.88 174 LYS A N 1
ATOM 1430 C CA . LYS A 1 174 ? -5.445 -0.464 22.947 1.00 88.88 174 LYS A CA 1
ATOM 1431 C C . LYS A 1 174 ? -6.677 -1.355 22.803 1.00 88.88 174 LYS A C 1
ATOM 1433 O O . LYS A 1 174 ? -7.792 -0.874 23.002 1.00 88.88 174 LYS A O 1
ATOM 1438 N N . VAL A 1 175 ? -6.489 -2.650 22.536 1.00 85.31 175 VAL A N 1
ATOM 1439 C CA . VAL A 1 175 ? -7.597 -3.617 22.437 1.00 85.31 175 VAL A CA 1
ATOM 1440 C C . VAL A 1 175 ? -8.335 -3.740 23.773 1.00 85.31 175 VAL A C 1
ATOM 1442 O O . VAL A 1 175 ? -9.565 -3.723 23.790 1.00 85.31 175 VAL A O 1
ATOM 1445 N N . ARG A 1 176 ? -7.618 -3.762 24.907 1.00 86.06 176 ARG A N 1
ATOM 1446 C CA . ARG A 1 176 ? -8.220 -3.762 26.251 1.00 86.06 176 ARG A CA 1
ATOM 1447 C C . ARG A 1 176 ? -9.091 -2.529 26.475 1.00 86.06 176 ARG A C 1
ATOM 1449 O O . ARG A 1 176 ? -10.223 -2.663 26.928 1.00 86.06 176 ARG A O 1
ATOM 1456 N N . LYS A 1 177 ? -8.589 -1.334 26.154 1.00 89.69 177 LYS A N 1
ATOM 1457 C CA . LYS A 1 177 ? -9.348 -0.079 26.284 1.00 89.69 177 LYS A CA 1
ATOM 1458 C C . LYS A 1 177 ? -10.592 -0.092 25.397 1.00 89.69 177 LYS A C 1
ATOM 1460 O O . LYS A 1 177 ? -11.676 0.229 25.875 1.00 89.69 177 LYS A O 1
ATOM 1465 N N . LEU A 1 178 ? -10.454 -0.526 24.144 1.00 86.88 178 LEU A N 1
ATOM 1466 C CA . LEU A 1 178 ? -11.572 -0.662 23.210 1.00 86.88 178 LEU A CA 1
ATOM 1467 C C . LEU A 1 178 ? -12.655 -1.590 23.777 1.00 86.88 178 LEU A C 1
ATOM 1469 O O . LEU A 1 178 ? -13.838 -1.257 23.756 1.00 86.88 178 LEU A O 1
ATOM 1473 N N . LEU A 1 179 ? -12.239 -2.714 24.359 1.00 84.56 179 LEU A N 1
ATOM 1474 C CA . LEU A 1 179 ? -13.138 -3.653 25.009 1.00 84.56 179 LEU A CA 1
ATOM 1475 C C . LEU A 1 179 ? -13.844 -3.043 26.224 1.00 84.56 179 LEU A C 1
ATOM 1477 O O . LEU A 1 179 ? -15.046 -3.225 26.381 1.00 84.56 179 LEU A O 1
ATOM 1481 N N . MET A 1 180 ? -13.129 -2.299 27.068 1.00 85.81 180 MET A N 1
ATOM 1482 C CA . MET A 1 180 ? -13.717 -1.655 28.249 1.00 85.81 180 MET A CA 1
ATOM 1483 C C . MET A 1 180 ? -14.775 -0.609 27.898 1.00 85.81 180 MET A C 1
ATOM 1485 O O . MET A 1 180 ? -15.723 -0.441 28.657 1.00 85.81 180 MET A O 1
ATOM 1489 N N . MET A 1 181 ? -14.636 0.062 26.753 1.00 88.81 181 MET A N 1
ATOM 1490 C CA . MET A 1 181 ? -15.634 1.013 26.250 1.00 88.81 181 MET A CA 1
ATOM 1491 C C . MET A 1 181 ? -16.829 0.329 25.573 1.00 88.81 181 MET A C 1
ATOM 1493 O O . MET A 1 181 ? -17.877 0.947 25.398 1.00 88.81 181 MET A O 1
ATOM 1497 N N . SER A 1 182 ? -16.681 -0.931 25.155 1.00 84.62 182 SER A N 1
ATOM 1498 C CA . SER A 1 182 ? -17.746 -1.671 24.481 1.00 84.62 182 SER A CA 1
ATOM 1499 C C . SER A 1 182 ? -18.806 -2.175 25.456 1.00 84.62 182 SER A C 1
ATOM 1501 O O . SER A 1 182 ? -18.518 -2.561 26.593 1.00 84.62 182 SER A O 1
ATOM 1503 N N . LYS A 1 183 ? -20.047 -2.239 24.973 1.00 80.44 183 LYS A N 1
ATOM 1504 C CA . LYS A 1 183 ? -21.140 -2.882 25.699 1.00 80.44 183 LYS A CA 1
ATOM 1505 C C . LYS A 1 183 ? -20.793 -4.355 25.944 1.00 80.44 183 LYS A C 1
ATOM 1507 O O . LYS A 1 183 ? -20.293 -5.038 25.054 1.00 80.44 183 LYS A O 1
ATOM 1512 N N . ASP A 1 184 ? -21.016 -4.820 27.169 1.00 81.81 184 ASP A N 1
ATOM 1513 C CA . ASP A 1 184 ? -20.745 -6.195 27.615 1.00 81.81 184 ASP A CA 1
ATOM 1514 C C . ASP A 1 184 ? -19.279 -6.650 27.498 1.00 81.81 184 ASP A C 1
ATOM 1516 O O . ASP A 1 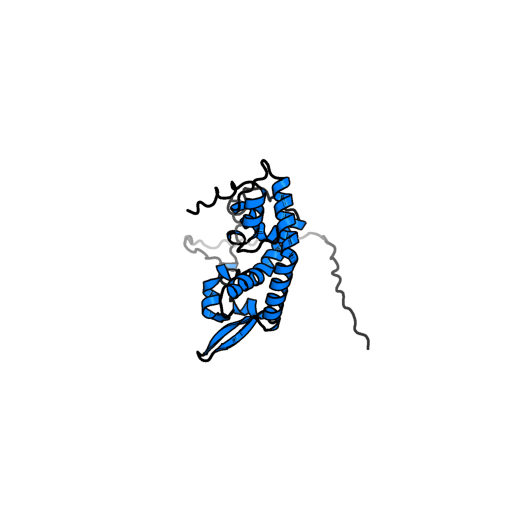184 ? -19.002 -7.848 27.604 1.00 81.81 184 ASP A O 1
ATOM 1520 N N . LYS A 1 185 ? -18.336 -5.711 27.308 1.00 80.62 185 LYS A N 1
ATOM 1521 C CA . LYS A 1 185 ? -16.904 -5.990 27.116 1.00 80.62 185 LYS A CA 1
ATOM 1522 C C . LYS A 1 185 ? -16.673 -7.017 26.004 1.00 80.62 185 LYS A C 1
ATOM 1524 O O . LYS A 1 185 ? -15.939 -7.988 26.191 1.00 80.62 185 LYS A O 1
ATOM 1529 N N . ARG A 1 186 ? -17.347 -6.835 24.863 1.00 77.31 186 ARG A N 1
ATOM 1530 C CA . ARG A 1 186 ? -17.305 -7.733 23.700 1.00 77.31 186 ARG A CA 1
ATOM 1531 C C . ARG A 1 186 ? -17.295 -6.940 22.404 1.00 77.31 186 ARG A C 1
ATOM 1533 O O . ARG A 1 186 ? -18.087 -6.022 22.217 1.00 77.31 186 ARG A O 1
ATOM 1540 N N . ILE A 1 187 ? -16.436 -7.352 21.477 1.00 83.12 187 ILE A N 1
ATOM 1541 C CA . ILE A 1 187 ? -16.384 -6.804 20.121 1.00 83.12 187 ILE A CA 1
ATOM 1542 C C . ILE A 1 187 ? -16.144 -7.958 19.145 1.00 83.12 187 ILE A C 1
ATOM 1544 O O . ILE A 1 187 ? -15.223 -8.747 19.374 1.00 83.12 187 ILE A O 1
ATOM 1548 N N . PRO A 1 188 ? -16.917 -8.059 18.049 1.00 81.06 188 PRO A N 1
ATOM 1549 C CA . PRO A 1 188 ? -16.661 -9.052 17.018 1.00 81.06 188 PRO A CA 1
ATOM 1550 C C . PRO A 1 188 ? -15.265 -8.878 16.420 1.00 81.06 188 PRO A C 1
ATOM 1552 O O . PRO A 1 188 ? -14.893 -7.791 15.965 1.00 81.06 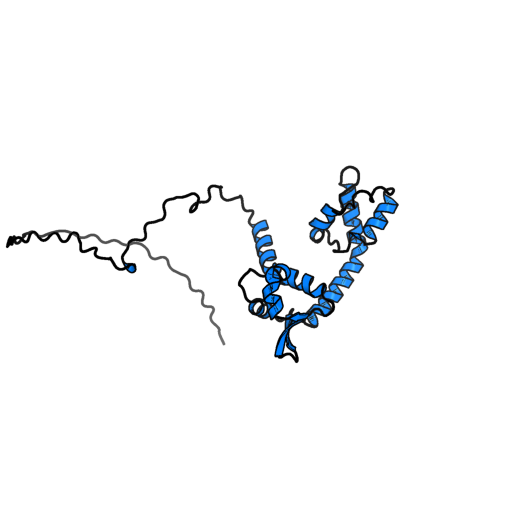188 PRO A O 1
ATOM 1555 N N . LEU A 1 189 ? -14.512 -9.973 16.346 1.00 80.00 189 LEU A N 1
ATOM 1556 C CA . LEU A 1 189 ? -13.145 -9.979 15.825 1.00 80.00 189 LEU A CA 1
ATOM 1557 C C . LEU A 1 189 ? -13.062 -9.466 14.377 1.00 80.00 189 LEU A C 1
ATOM 1559 O O . LEU A 1 189 ? -12.105 -8.796 13.992 1.00 80.00 189 LEU A O 1
ATOM 1563 N N . SER A 1 190 ? -14.109 -9.717 13.587 1.00 83.56 190 SER A N 1
ATOM 1564 C CA . SER A 1 190 ? -14.252 -9.218 12.215 1.00 83.56 190 SER A CA 1
ATOM 1565 C C . SER A 1 190 ? -14.227 -7.688 12.127 1.00 83.56 190 SER A C 1
ATOM 1567 O O . SER A 1 190 ? -13.649 -7.139 11.188 1.00 83.56 190 SER A O 1
ATOM 1569 N N . LYS A 1 191 ? -14.800 -6.988 13.116 1.00 85.94 191 LYS A N 1
ATOM 1570 C CA . LYS A 1 191 ? -14.803 -5.519 13.178 1.00 85.94 191 LYS A CA 1
ATOM 1571 C C . LYS A 1 191 ? -13.425 -4.971 13.529 1.00 85.94 191 LYS A C 1
ATOM 1573 O O . LYS A 1 191 ? -12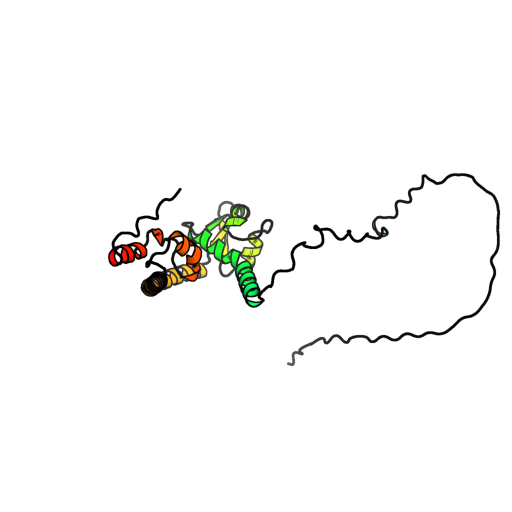.991 -4.005 12.910 1.00 85.94 191 LYS A O 1
ATOM 1578 N N . ILE A 1 192 ? -12.717 -5.624 14.449 1.00 84.31 192 ILE A N 1
ATOM 1579 C CA . ILE A 1 192 ? -11.335 -5.261 14.793 1.00 84.31 192 ILE A CA 1
ATOM 1580 C C . ILE A 1 192 ? -10.425 -5.455 13.574 1.00 84.31 192 ILE A C 1
ATOM 1582 O O . ILE A 1 192 ? -9.673 -4.552 13.226 1.00 84.31 192 ILE A O 1
ATOM 1586 N N . HIS A 1 193 ? -10.563 -6.580 12.867 1.00 84.56 193 HIS A N 1
ATOM 1587 C CA . HIS A 1 193 ? -9.782 -6.870 11.663 1.00 84.56 193 HIS A CA 1
ATOM 1588 C C . HIS A 1 193 ? -10.022 -5.857 10.528 1.00 84.56 193 HIS A C 1
ATOM 1590 O O . HIS A 1 193 ? -9.094 -5.500 9.801 1.00 84.56 193 HIS A O 1
ATOM 1596 N N . HIS A 1 194 ? -11.253 -5.362 10.364 1.00 85.44 194 HIS A N 1
ATOM 1597 C CA . HIS A 1 194 ? -11.542 -4.322 9.371 1.00 85.44 194 HIS A CA 1
ATOM 1598 C C . HIS A 1 194 ? -10.821 -3.002 9.685 1.00 85.44 194 HIS A C 1
ATOM 1600 O O . HIS A 1 194 ? -10.330 -2.334 8.780 1.00 85.44 194 HIS A O 1
ATOM 1606 N N . CYS A 1 195 ? -10.696 -2.668 10.969 1.00 84.94 195 CYS A N 1
ATOM 1607 C CA . CYS A 1 195 ? -10.041 -1.454 11.453 1.00 84.94 195 CYS A CA 1
ATOM 1608 C C . CYS A 1 195 ? -8.581 -1.685 11.885 1.00 84.94 195 CYS A C 1
ATOM 1610 O O . CYS A 1 195 ? -8.028 -0.879 12.633 1.00 84.94 195 CYS A O 1
ATOM 1612 N N . ARG A 1 196 ? -7.939 -2.771 11.437 1.00 86.56 196 ARG A N 1
ATOM 1613 C CA . ARG A 1 196 ? -6.617 -3.191 11.932 1.00 86.56 196 ARG A CA 1
ATOM 1614 C C . ARG A 1 196 ? -5.529 -2.128 11.778 1.00 86.56 196 ARG A C 1
ATOM 1616 O O . ARG A 1 196 ? -4.765 -1.911 12.712 1.00 86.56 196 ARG A O 1
ATOM 1623 N N . LEU A 1 197 ? -5.540 -1.392 10.662 1.00 83.81 197 LEU A N 1
ATOM 1624 C CA . LEU A 1 197 ? -4.596 -0.301 10.394 1.00 83.81 197 LEU A CA 1
ATOM 1625 C C . LEU A 1 197 ? -4.733 0.849 11.403 1.00 83.81 197 LEU A C 1
ATOM 1627 O O . LEU A 1 197 ? -3.738 1.461 11.766 1.00 83.81 197 LEU A O 1
ATOM 1631 N N . LEU A 1 198 ? -5.947 1.115 11.897 1.00 85.50 198 LEU A N 1
ATOM 1632 C CA . LEU A 1 198 ? -6.193 2.1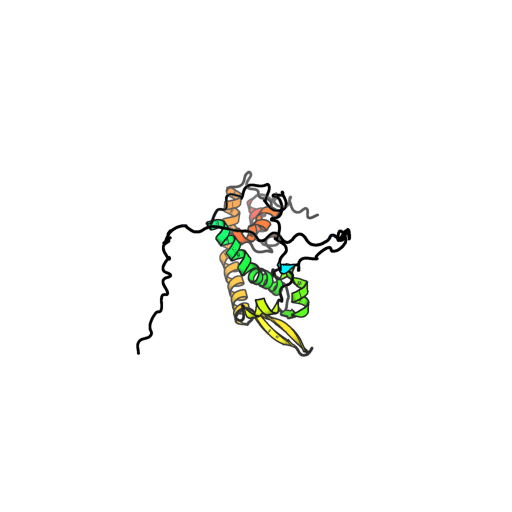70 12.888 1.00 85.50 198 LEU A CA 1
ATOM 1633 C C . LEU A 1 198 ? -5.685 1.775 14.278 1.00 85.50 198 LEU A C 1
ATOM 1635 O O . LEU A 1 198 ? -5.241 2.623 15.048 1.00 85.50 198 LEU A O 1
ATOM 1639 N N . PHE A 1 199 ? -5.757 0.486 14.607 1.00 83.50 199 PHE A N 1
ATOM 1640 C CA . PHE A 1 199 ? -5.340 -0.030 15.909 1.00 83.50 199 PHE A CA 1
ATOM 1641 C C . PHE A 1 199 ? -3.880 -0.510 15.936 1.00 83.50 199 PHE A C 1
ATOM 1643 O O . PHE A 1 199 ? -3.357 -0.768 17.020 1.00 83.50 199 PHE A O 1
ATOM 1650 N N . GLY A 1 200 ? -3.219 -0.597 14.776 1.00 82.19 200 GLY A N 1
ATOM 1651 C CA . GLY A 1 200 ? -1.875 -1.166 14.634 1.00 82.19 200 GLY A CA 1
ATOM 1652 C C . GLY A 1 200 ? -1.856 -2.682 14.833 1.00 82.19 200 GLY A C 1
ATOM 1653 O O . GLY A 1 200 ? -0.891 -3.237 15.342 1.00 82.19 200 GLY A O 1
ATOM 1654 N N . VAL A 1 201 ? -2.958 -3.355 14.515 1.00 83.88 201 VAL A N 1
ATOM 1655 C CA . VAL A 1 201 ? -3.126 -4.793 14.732 1.00 83.88 201 VAL A CA 1
ATOM 1656 C C . VAL A 1 201 ? -2.592 -5.554 13.507 1.00 83.88 201 VAL A C 1
ATOM 1658 O O . VAL A 1 201 ? -2.930 -5.164 12.389 1.00 83.88 201 VAL A O 1
ATOM 1661 N N . PRO A 1 202 ? -1.775 -6.611 13.687 1.00 82.19 202 PRO A N 1
ATOM 1662 C CA . PRO A 1 202 ? -1.222 -7.383 12.574 1.00 82.19 202 PRO A CA 1
ATOM 1663 C C . PRO A 1 202 ? -2.307 -8.173 11.829 1.00 82.19 202 PRO A C 1
ATOM 1665 O O . PRO A 1 202 ? -3.384 -8.437 12.370 1.00 82.19 202 PRO A O 1
ATOM 1668 N N . ASP A 1 203 ? -2.014 -8.581 10.593 1.00 76.31 203 ASP A N 1
ATOM 1669 C CA . ASP A 1 203 ? -2.947 -9.358 9.763 1.00 76.31 203 ASP A CA 1
ATOM 1670 C C . ASP A 1 203 ? -3.238 -10.742 10.391 1.00 76.31 203 ASP A C 1
ATOM 1672 O O . ASP A 1 203 ? -4.387 -11.190 10.387 1.00 76.31 203 ASP A O 1
ATOM 1676 N N . ASP A 1 204 ? -2.258 -11.323 11.092 1.00 74.75 204 ASP A N 1
ATOM 1677 C CA . ASP A 1 204 ? -2.351 -12.622 11.786 1.00 74.75 204 ASP A CA 1
ATOM 1678 C C . ASP A 1 204 ? -3.033 -12.552 13.164 1.00 74.75 204 ASP A C 1
ATOM 1680 O O . ASP A 1 204 ? -2.971 -13.478 13.972 1.00 74.75 204 ASP A O 1
ATOM 1684 N N . PHE A 1 205 ? -3.728 -11.455 13.475 1.00 74.19 205 PHE A N 1
ATOM 1685 C CA . PHE A 1 205 ? -4.354 -11.242 14.785 1.00 74.19 205 PHE A CA 1
ATOM 1686 C C . PHE A 1 205 ? -5.360 -12.318 15.209 1.00 74.19 205 PHE A C 1
ATOM 1688 O O . PHE A 1 205 ? -5.671 -12.449 16.390 1.00 74.19 205 PHE A O 1
ATOM 1695 N N . ARG A 1 206 ? -5.918 -13.067 14.254 1.00 72.19 206 ARG A N 1
ATOM 1696 C CA . ARG A 1 206 ? -6.846 -14.162 14.560 1.00 72.19 206 ARG A CA 1
ATOM 1697 C C . ARG A 1 206 ? -6.151 -15.325 15.255 1.00 72.19 206 ARG A C 1
ATOM 1699 O O . ARG A 1 206 ? -6.748 -15.916 16.153 1.00 72.19 206 ARG A O 1
ATOM 1706 N N . ASP A 1 207 ? -4.915 -15.587 14.854 1.00 72.19 207 ASP A N 1
ATOM 1707 C CA . ASP A 1 207 ? -4.114 -16.715 15.321 1.00 72.19 207 ASP A CA 1
ATOM 1708 C C . ASP A 1 207 ? -3.076 -16.291 16.367 1.00 72.19 207 ASP A C 1
ATOM 1710 O O . ASP A 1 207 ? -2.466 -17.139 17.021 1.00 72.19 207 ASP A O 1
ATOM 1714 N N . SER A 1 208 ? -2.924 -14.979 16.570 1.00 69.69 208 SER A N 1
ATOM 1715 C CA . SER A 1 208 ? -2.002 -14.408 17.541 1.00 69.69 208 SER A CA 1
ATOM 1716 C C . SER A 1 208 ? -2.375 -14.726 18.992 1.00 69.69 208 SER A C 1
ATOM 1718 O O . SER A 1 208 ? -3.465 -15.198 19.338 1.00 69.69 208 SER A O 1
ATOM 1720 N N . GLU A 1 209 ? -1.440 -14.431 19.889 1.00 66.44 209 GLU A N 1
ATOM 1721 C CA . GLU A 1 209 ? -1.605 -14.632 21.327 1.00 66.44 209 GLU A CA 1
ATOM 1722 C C . GLU A 1 209 ? -2.612 -13.658 21.948 1.00 66.44 209 GLU A C 1
ATOM 1724 O O . GLU A 1 209 ? -3.134 -13.908 23.034 1.00 66.44 209 GLU A O 1
ATOM 1729 N N . ILE A 1 210 ? -2.974 -12.582 21.246 1.00 69.31 210 ILE A N 1
ATOM 1730 C CA . ILE A 1 210 ? -3.812 -11.520 21.800 1.00 69.31 210 ILE A CA 1
ATOM 1731 C C . ILE A 1 210 ? -5.229 -12.031 22.134 1.00 69.31 210 ILE A C 1
ATOM 1733 O O . ILE A 1 210 ? -5.644 -11.900 23.292 1.00 69.31 210 ILE A O 1
ATOM 1737 N N . PRO A 1 211 ? -5.980 -12.685 21.220 1.00 69.12 211 PRO A N 1
ATOM 1738 C CA . PRO A 1 211 ? -7.227 -13.357 21.586 1.00 69.12 211 PRO A CA 1
ATOM 1739 C C . PRO A 1 211 ? -7.071 -14.384 22.715 1.00 69.12 211 PRO A C 1
ATOM 1741 O O . PRO A 1 211 ? -7.992 -14.530 23.520 1.00 69.12 211 PRO A O 1
ATOM 1744 N N . ARG A 1 212 ? -5.922 -15.074 22.813 1.00 66.94 212 ARG A N 1
ATOM 1745 C CA . ARG A 1 212 ? -5.660 -16.063 23.875 1.00 66.94 212 ARG A CA 1
ATOM 1746 C C . ARG A 1 212 ? -5.559 -15.385 25.241 1.00 66.94 212 ARG A C 1
ATOM 1748 O O . ARG A 1 212 ? -6.290 -15.780 26.152 1.00 66.94 212 ARG A O 1
ATOM 1755 N N . ILE A 1 213 ? -4.766 -14.315 25.346 1.00 67.50 213 ILE A N 1
ATOM 1756 C CA . ILE A 1 213 ? -4.620 -13.478 26.549 1.00 67.50 213 ILE A CA 1
ATOM 1757 C C . ILE A 1 213 ? -5.998 -12.998 27.025 1.00 67.50 213 ILE A C 1
ATOM 1759 O O . ILE A 1 213 ? -6.366 -13.178 28.186 1.00 67.50 213 ILE A O 1
ATOM 1763 N N . PHE A 1 214 ? -6.818 -12.461 26.118 1.00 68.06 214 PHE A N 1
ATOM 1764 C CA . PHE A 1 214 ? -8.151 -11.967 26.472 1.00 68.06 214 PHE A CA 1
ATOM 1765 C C . PHE A 1 214 ? -9.156 -13.088 26.791 1.00 68.06 214 PHE A C 1
ATOM 1767 O O . PHE A 1 214 ? -9.993 -12.932 27.681 1.00 68.06 214 PHE A O 1
ATOM 1774 N N . SER A 1 215 ? -9.075 -14.245 26.131 1.00 63.78 215 SER A N 1
ATOM 1775 C CA . SER A 1 215 ? -9.968 -15.375 26.419 1.00 63.78 215 SER A CA 1
ATOM 1776 C C . SER A 1 215 ? -9.780 -15.936 27.833 1.00 63.78 215 SER A C 1
ATOM 1778 O O . SER A 1 215 ? -10.774 -16.283 28.482 1.00 63.78 215 SER A O 1
ATOM 1780 N N . ASN A 1 216 ? -8.537 -15.936 28.326 1.00 59.84 216 ASN A N 1
ATOM 1781 C CA . ASN A 1 216 ? -8.182 -16.378 29.673 1.00 59.84 216 ASN A CA 1
ATOM 1782 C C . ASN A 1 216 ? -8.625 -15.360 30.736 1.00 59.84 216 ASN A C 1
ATOM 1784 O O . ASN A 1 216 ? -9.156 -15.751 31.771 1.00 59.84 216 ASN A O 1
ATOM 1788 N N . CYS A 1 217 ? -8.497 -14.056 30.467 1.00 55.47 217 CYS A N 1
ATOM 1789 C CA . CYS A 1 217 ? -8.875 -13.011 31.427 1.00 55.47 217 CYS A CA 1
ATOM 1790 C C . CYS A 1 217 ? -10.391 -12.745 31.519 1.00 55.47 217 CYS A C 1
ATOM 1792 O O . CYS A 1 217 ? -10.855 -12.234 32.536 1.00 55.47 217 CYS A O 1
ATOM 1794 N N . TYR A 1 218 ? -1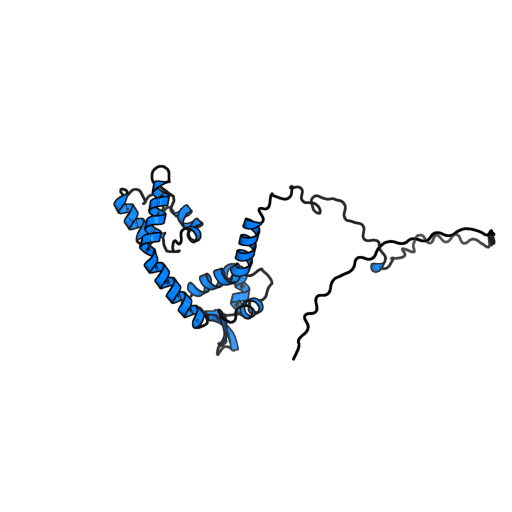1.174 -13.056 30.477 1.00 58.78 218 TYR A N 1
ATOM 1795 C CA . TYR A 1 218 ? -12.601 -12.689 30.385 1.00 58.78 218 TYR A CA 1
ATOM 1796 C C . TYR A 1 218 ? -13.552 -13.895 30.243 1.00 58.78 218 TYR A C 1
ATOM 1798 O O . TYR A 1 218 ? -14.679 -13.757 29.759 1.00 58.78 218 TYR A O 1
ATOM 1806 N N . GLY A 1 219 ? -13.125 -15.084 30.683 1.00 53.88 219 GLY A N 1
ATOM 1807 C CA . GLY A 1 219 ? -14.019 -16.220 30.936 1.00 53.88 219 GLY A CA 1
ATOM 1808 C C . GLY A 1 219 ? -14.515 -16.965 29.692 1.00 53.88 219 GLY A C 1
ATOM 1809 O O . GLY A 1 219 ? -15.723 -17.156 29.530 1.00 53.88 219 GLY A O 1
ATOM 1810 N N . GLY A 1 220 ? -13.606 -17.383 28.798 1.00 54.00 220 GLY A N 1
ATOM 1811 C CA . GLY A 1 220 ? -13.809 -18.468 27.813 1.00 54.00 220 GLY A CA 1
ATOM 1812 C C . GLY A 1 220 ? -14.858 -18.248 26.709 1.00 54.00 220 GLY A C 1
ATOM 1813 O O . GLY A 1 220 ? -14.955 -19.030 25.764 1.00 54.00 220 GLY A O 1
ATOM 1814 N N . ARG A 1 221 ? -15.643 -17.168 26.768 1.00 52.03 221 ARG A N 1
ATOM 1815 C CA . ARG A 1 221 ? -16.812 -16.939 25.902 1.00 52.03 221 ARG A CA 1
ATOM 1816 C C . ARG A 1 221 ? -16.505 -16.105 24.648 1.00 52.03 221 ARG A C 1
ATOM 1818 O O . ARG A 1 221 ? -17.437 -15.601 24.026 1.00 52.03 221 ARG A O 1
ATOM 1825 N N . TRP A 1 222 ? -15.222 -15.965 24.307 1.00 50.91 222 TRP A N 1
ATOM 1826 C CA . TRP A 1 222 ? -14.707 -15.314 23.090 1.00 50.91 222 TRP A CA 1
ATOM 1827 C C . TRP A 1 222 ? -14.692 -16.243 21.871 1.00 50.91 222 TRP A C 1
ATOM 1829 O O . TRP A 1 222 ? -14.683 -15.774 20.739 1.00 50.91 222 TRP A O 1
ATOM 1839 N N . LYS A 1 223 ? -14.752 -17.564 22.085 1.00 50.22 223 LYS A N 1
ATOM 1840 C CA . LYS A 1 223 ? -14.711 -18.573 21.012 1.00 50.22 223 LYS A CA 1
ATOM 1841 C C . LYS A 1 223 ? -15.936 -18.586 20.078 1.00 50.22 223 LYS A C 1
ATOM 1843 O O . LYS A 1 223 ? -15.931 -19.349 19.120 1.00 50.22 223 LYS A O 1
ATOM 1848 N N . LYS A 1 224 ? -16.998 -17.811 20.341 1.00 47.28 224 LYS A N 1
ATOM 1849 C CA . LYS A 1 224 ? -18.307 -18.025 19.689 1.00 47.28 224 LYS A CA 1
ATOM 1850 C C . LYS A 1 224 ? -18.517 -17.376 18.316 1.00 47.28 224 LYS A C 1
ATOM 1852 O O . LYS A 1 224 ? -19.471 -17.766 17.657 1.00 47.28 224 LYS A O 1
ATOM 1857 N N . ASP A 1 225 ? -17.616 -16.521 17.833 1.00 43.12 225 ASP A N 1
ATOM 1858 C CA . ASP A 1 225 ? -17.845 -15.809 16.560 1.00 43.12 225 ASP A CA 1
ATOM 1859 C C . ASP A 1 225 ? -16.930 -16.257 15.404 1.00 43.12 225 ASP A C 1
ATOM 1861 O O . ASP A 1 225 ? -16.908 -15.638 14.340 1.00 43.12 225 ASP A O 1
ATOM 1865 N N . PHE A 1 226 ? -16.216 -17.376 15.560 1.00 38.22 226 PHE A N 1
ATOM 1866 C CA . PHE A 1 226 ? -15.557 -18.067 14.448 1.00 38.22 226 PHE A CA 1
ATOM 1867 C C . PHE A 1 226 ? -16.538 -19.031 13.770 1.00 38.22 226 PHE A C 1
ATOM 1869 O O . PHE A 1 226 ? -16.450 -20.247 13.917 1.00 38.22 226 PHE A O 1
ATOM 1876 N N . ARG A 1 227 ? -17.491 -18.494 13.006 1.00 27.89 227 ARG A N 1
ATOM 1877 C CA . ARG A 1 227 ? -18.134 -19.266 11.937 1.00 27.89 227 ARG A CA 1
ATOM 1878 C C . ARG A 1 227 ? -17.816 -18.567 10.621 1.00 27.89 227 ARG A C 1
ATOM 1880 O O . ARG A 1 227 ? -18.492 -17.627 10.220 1.00 27.89 227 ARG A O 1
ATOM 1887 N N . ILE A 1 228 ? -16.700 -18.983 10.030 1.00 33.22 228 ILE A N 1
ATOM 1888 C CA . ILE A 1 228 ? -16.338 -18.673 8.649 1.00 33.22 228 ILE A CA 1
ATOM 1889 C C . ILE A 1 228 ? -17.275 -19.523 7.784 1.00 33.22 228 ILE A C 1
ATOM 1891 O O . ILE A 1 228 ? -17.237 -20.749 7.865 1.00 33.22 228 ILE A O 1
ATOM 1895 N N . SER A 1 229 ? -18.166 -18.867 7.049 1.00 33.34 229 SER A N 1
ATOM 1896 C CA . SER A 1 229 ? -18.745 -19.381 5.804 1.00 33.34 229 SER A CA 1
ATOM 1897 C C . SER A 1 229 ? -17.867 -18.948 4.644 1.00 33.34 229 SER A C 1
ATOM 1899 O O . SER A 1 229 ? -17.457 -17.761 4.691 1.00 33.34 229 SER A O 1
#

InterPro domains:
  IPR021099 Plant organelle RNA recognition domain [PF11955] (72-212)
  IPR045040 PORR family [PTHR31476] (57-212)

Secondary structure (DSSP, 8-state):
--------PPPPPPP------------PPP----------TT------TTTS--PPPP--TTTS-SSPPP---HHHHHHHHHHHHHHHHHHHHHHHTTSTT-EEEHHHHHH-TTTTTPPTTS-HHHHHHT-TTTEEEEE-TTS-EEEEE-HHHHHHHHHHHHHHHHTHHHHHHHHHHHHHHSGGG---HHHHHHTHHHHT--GGGGTSHHHHHHHHHTTSTTGGG----